Protein AF-A0A5N6VR92-F1 (afdb_monomer_lite)

Secondary structure (DSSP, 8-state):
-HHHHGGGSPTT---HHHHHHHHHTSS-HHHHHHHHHHS-S-EE--HHHHHHHHT-TTTHHHHHHHHHT-TTEE----HHHHHHHHH-SS-HHHHHHHHHHT-SSPPP--HHHHHHHHT-SS-HHHHHHHHHHH-SSPPP--HHHHHHHTT-HHHHHHHHHH-TT----HHHHHHHTT-HHHHHHHHTS--S---HHHHHHHHTT--SSHHHHHHHHHHTT-----HHHHHHHTT-HHHHHHHHHH-TT----HHHHHHHTT-TTS---TTTHHHHHHHHHHHHHHHHHHHHHH-TT-TTSHHHHHHHHHHHHHHHHHHHHHHHHHHTS--

Radius of gyration: 31.5 Å; chains: 1; bounding box: 94×39×74 Å

Structure (mmCIF, N/CA/C/O backbone):
data_AF-A0A5N6VR92-F1
#
_entry.id   AF-A0A5N6VR92-F1
#
loop_
_atom_site.group_PDB
_atom_site.id
_atom_site.type_symbol
_atom_site.label_atom_id
_atom_site.label_alt_id
_atom_site.label_comp_id
_atom_site.label_asym_id
_atom_site.label_entity_id
_atom_site.label_seq_id
_atom_site.pdbx_PDB_ins_code
_atom_site.Cartn_x
_atom_site.Cartn_y
_atom_site.Cartn_z
_atom_site.occupancy
_atom_site.B_iso_or_equiv
_atom_site.auth_seq_id
_atom_site.auth_comp_id
_atom_site.auth_asym_id
_atom_site.auth_atom_id
_atom_site.pdbx_PDB_model_num
ATOM 1 N N . MET A 1 1 ? -0.244 -0.680 38.721 1.00 78.19 1 MET A N 1
ATOM 2 C CA . MET A 1 1 ? -0.016 0.756 38.992 1.00 78.19 1 MET A CA 1
ATOM 3 C C . MET A 1 1 ? -1.289 1.570 38.789 1.00 78.19 1 MET A C 1
ATOM 5 O O . MET A 1 1 ? -1.785 2.085 39.775 1.00 78.19 1 MET A O 1
ATOM 9 N N . LEU A 1 2 ? -1.886 1.596 37.587 1.00 82.19 2 LEU A N 1
ATOM 10 C CA . LEU A 1 2 ? -3.138 2.330 37.326 1.00 82.19 2 LEU A CA 1
ATOM 11 C C . LEU A 1 2 ? -4.271 1.986 38.314 1.00 82.19 2 LEU A C 1
ATOM 13 O O . LEU A 1 2 ? -4.814 2.888 38.932 1.00 82.19 2 LEU A O 1
ATOM 17 N N . LYS A 1 3 ? -4.526 0.694 38.578 1.00 81.19 3 LYS A N 1
ATOM 18 C CA . LYS A 1 3 ? -5.503 0.240 39.593 1.00 81.19 3 LYS A CA 1
ATOM 19 C C . LYS A 1 3 ? -5.272 0.802 41.006 1.00 81.19 3 LYS A C 1
ATOM 21 O O . LYS A 1 3 ? -6.222 0.949 41.758 1.00 81.19 3 LYS A O 1
ATOM 26 N N . LEU A 1 4 ? -4.018 1.084 41.372 1.00 84.44 4 LEU A N 1
ATOM 27 C CA . LEU A 1 4 ? -3.658 1.628 42.690 1.00 84.44 4 LEU A CA 1
ATOM 28 C C . LEU A 1 4 ? -3.834 3.150 42.747 1.00 84.44 4 LEU A C 1
ATOM 30 O O . LEU A 1 4 ? -4.169 3.682 43.797 1.00 84.44 4 LEU A O 1
ATOM 34 N N . LEU A 1 5 ? -3.598 3.842 41.628 1.00 84.69 5 LEU A N 1
ATOM 35 C CA . LEU A 1 5 ? -3.702 5.301 41.529 1.00 84.69 5 LEU A CA 1
ATOM 36 C C . LEU A 1 5 ? -5.134 5.767 41.252 1.00 84.69 5 LEU A C 1
ATOM 38 O O . LEU A 1 5 ? -5.516 6.859 41.655 1.00 84.69 5 LEU A O 1
ATOM 42 N N . TRP A 1 6 ? -5.937 4.933 40.592 1.00 81.06 6 TRP A N 1
ATOM 43 C CA . TRP A 1 6 ? -7.298 5.259 40.180 1.00 81.06 6 TRP A CA 1
ATOM 44 C C . TRP A 1 6 ? -8.237 5.732 41.308 1.00 81.06 6 TRP A C 1
ATOM 46 O O . TRP A 1 6 ? -8.925 6.735 41.094 1.00 81.06 6 TRP A O 1
ATOM 56 N N . PRO A 1 7 ? -8.265 5.106 42.505 1.00 82.50 7 PRO A N 1
ATOM 57 C CA . PRO A 1 7 ? -9.083 5.589 43.617 1.00 82.50 7 PRO A CA 1
ATOM 58 C C . PRO A 1 7 ? -8.496 6.824 44.320 1.00 82.50 7 PRO A C 1
ATOM 60 O O . PRO A 1 7 ? -9.196 7.458 45.101 1.00 82.50 7 PRO A O 1
ATOM 63 N N . LEU A 1 8 ? -7.232 7.175 44.055 1.00 83.56 8 LEU A N 1
ATOM 64 C CA . LEU A 1 8 ? -6.541 8.329 44.644 1.00 83.56 8 LEU A CA 1
ATOM 65 C C . LEU A 1 8 ? -6.641 9.594 43.774 1.00 83.56 8 LEU A C 1
ATOM 67 O O . LEU A 1 8 ? -6.049 10.616 44.118 1.00 83.56 8 LEU A O 1
ATOM 71 N N . ARG A 1 9 ? -7.345 9.531 42.635 1.00 79.56 9 ARG A N 1
ATOM 72 C CA . ARG A 1 9 ? -7.504 10.670 41.723 1.00 79.56 9 ARG A CA 1
ATOM 73 C C . ARG A 1 9 ? -8.338 11.782 42.357 1.00 79.56 9 ARG A C 1
ATOM 75 O O . ARG A 1 9 ? -9.282 11.508 43.098 1.00 79.56 9 ARG A O 1
ATOM 82 N N . GLU A 1 10 ? -8.040 13.028 42.001 1.00 76.38 10 GLU A N 1
ATOM 83 C CA . GLU A 1 10 ? -8.884 14.154 42.395 1.00 76.38 10 GLU A CA 1
ATOM 84 C C . GLU A 1 10 ? -10.305 13.990 41.818 1.00 76.38 10 GLU A C 1
ATOM 86 O O . GLU A 1 10 ? -10.457 13.638 40.637 1.00 76.38 10 GLU A O 1
ATOM 91 N N . PRO A 1 11 ? -11.363 14.226 42.619 1.00 64.75 11 PRO A N 1
ATOM 92 C CA . PRO A 1 11 ? -12.735 14.190 42.130 1.00 64.75 11 PRO A CA 1
ATOM 93 C C . PRO A 1 11 ? -12.918 15.169 40.962 1.00 64.75 11 PRO A C 1
ATOM 95 O O . PRO A 1 11 ? -12.734 16.371 41.123 1.00 64.75 11 PRO A O 1
ATOM 98 N N . GLY A 1 12 ? -13.290 14.659 39.784 1.00 59.62 12 GLY A N 1
ATOM 99 C CA . GLY A 1 12 ? -13.550 15.483 38.596 1.00 59.62 12 GLY A CA 1
ATOM 100 C C . GLY A 1 12 ? -12.358 15.717 37.658 1.00 59.62 12 GLY A C 1
ATOM 101 O O . GLY A 1 12 ? -12.497 16.490 36.714 1.00 59.62 12 GLY A O 1
ATOM 102 N N . ALA A 1 13 ? -11.214 15.052 37.852 1.00 60.25 13 ALA A N 1
ATOM 103 C CA . ALA A 1 13 ? -10.106 15.128 36.898 1.00 60.25 13 ALA A CA 1
ATOM 104 C C . ALA A 1 13 ? -10.525 14.588 35.509 1.00 60.25 13 ALA A C 1
ATOM 106 O O . ALA A 1 13 ? -10.719 13.385 35.323 1.00 60.25 13 ALA A O 1
ATOM 107 N N . SER A 1 14 ? -10.659 15.483 34.524 1.00 59.34 14 SER A N 1
ATOM 108 C CA . SER A 1 14 ? -11.060 15.183 33.139 1.00 59.34 14 SER A CA 1
ATOM 109 C C . SER A 1 14 ? -9.897 14.610 32.316 1.00 59.34 14 SER A C 1
ATOM 111 O O . SER A 1 14 ? -9.531 15.148 31.278 1.00 59.34 14 SER A O 1
ATOM 113 N N . ILE A 1 15 ? -9.291 13.517 32.783 1.00 62.19 15 ILE A N 1
ATOM 114 C CA . ILE A 1 15 ? -8.171 12.833 32.104 1.00 62.19 15 ILE A CA 1
ATOM 115 C C . ILE A 1 15 ? -8.679 11.675 31.222 1.00 62.19 15 ILE A C 1
ATOM 117 O O . ILE A 1 15 ? -7.942 10.751 30.895 1.00 62.19 15 ILE A O 1
ATOM 121 N N . ILE A 1 16 ? -9.975 11.660 30.903 1.00 76.06 16 ILE A N 1
ATOM 122 C CA . ILE A 1 16 ? -10.668 10.449 30.452 1.00 76.06 16 ILE A CA 1
ATOM 123 C C . ILE A 1 16 ? -10.219 10.049 29.043 1.00 76.06 16 ILE A C 1
ATOM 125 O O . ILE A 1 16 ? -9.814 8.907 28.847 1.00 76.06 16 ILE A O 1
ATOM 129 N N . GLU A 1 17 ? -10.219 10.977 28.085 1.00 83.12 17 GLU A N 1
ATOM 130 C CA . GLU A 1 17 ? -9.859 10.665 26.696 1.00 83.12 17 GLU A CA 1
ATOM 131 C C . GLU A 1 17 ? -8.378 10.295 26.545 1.00 83.12 17 GLU A C 1
ATOM 133 O O . GLU A 1 17 ? -8.065 9.276 25.930 1.00 83.12 17 GLU A O 1
ATOM 138 N N . ASP A 1 18 ? -7.463 11.054 27.154 1.00 86.38 18 ASP A N 1
ATOM 139 C CA . ASP A 1 18 ? -6.019 10.795 27.065 1.00 86.38 18 ASP A CA 1
ATOM 140 C C . ASP A 1 18 ? -5.625 9.468 27.724 1.00 86.38 18 ASP A C 1
ATOM 142 O O . ASP A 1 18 ? -4.788 8.722 27.204 1.00 86.38 18 ASP A O 1
ATOM 146 N N . VAL A 1 19 ? -6.246 9.136 28.861 1.00 88.00 19 VAL A N 1
ATOM 147 C CA . VAL A 1 19 ? -6.003 7.869 29.563 1.00 88.00 19 VAL A CA 1
ATOM 148 C C . VAL A 1 19 ? -6.609 6.699 28.794 1.00 88.00 19 VAL A C 1
ATOM 150 O O . VAL A 1 19 ? -5.943 5.673 28.655 1.00 88.00 19 VAL A O 1
ATOM 153 N N . LEU A 1 20 ? -7.819 6.847 28.240 1.00 90.00 20 LEU A N 1
ATOM 154 C CA . LEU A 1 20 ? -8.420 5.834 27.368 1.00 90.00 20 LEU A CA 1
ATOM 155 C C . LEU A 1 20 ? -7.591 5.629 26.097 1.00 90.00 20 LEU A C 1
ATOM 157 O O . LEU A 1 20 ? -7.328 4.491 25.727 1.00 90.00 20 LEU A O 1
ATOM 161 N N . THR A 1 21 ? -7.105 6.704 25.479 1.00 92.81 21 THR A N 1
ATOM 162 C CA . THR A 1 21 ? -6.215 6.656 24.311 1.00 92.81 21 THR A CA 1
ATOM 163 C C . THR A 1 21 ? -4.903 5.953 24.649 1.00 92.81 21 THR A C 1
ATOM 165 O O . THR A 1 21 ? -4.439 5.094 23.901 1.00 92.81 21 THR A O 1
ATOM 168 N N . SER A 1 22 ? -4.305 6.266 25.800 1.00 91.75 22 SER A N 1
ATOM 169 C CA . SER A 1 22 ? -3.077 5.611 26.266 1.00 91.75 22 SER A CA 1
ATOM 170 C C . SER A 1 22 ? -3.298 4.124 26.551 1.00 91.75 22 SER A C 1
ATOM 172 O O . SER A 1 22 ? -2.457 3.296 26.206 1.00 91.75 22 SER A O 1
ATOM 174 N N . ALA A 1 23 ? -4.444 3.763 27.134 1.00 92.25 23 ALA A N 1
ATOM 175 C CA . ALA A 1 23 ? -4.818 2.371 27.357 1.00 92.25 23 ALA A CA 1
ATOM 176 C C . ALA A 1 23 ? -5.089 1.628 26.040 1.00 92.25 23 ALA A C 1
ATOM 178 O O . ALA A 1 23 ? -4.635 0.496 25.884 1.00 92.25 23 ALA A O 1
ATOM 179 N N . ALA A 1 24 ? -5.752 2.275 25.081 1.00 94.06 24 ALA A N 1
ATOM 180 C CA . ALA A 1 24 ? -6.003 1.749 23.743 1.00 94.06 24 ALA A CA 1
ATOM 181 C C . ALA A 1 24 ? -4.711 1.504 22.949 1.00 94.06 24 ALA A C 1
ATOM 183 O O . ALA A 1 24 ? -4.636 0.556 22.178 1.00 94.06 24 ALA A O 1
ATOM 184 N N . LYS A 1 25 ? -3.665 2.307 23.173 1.00 93.44 25 LYS A N 1
ATOM 185 C CA . LYS A 1 25 ? -2.329 2.106 22.582 1.00 93.44 25 LYS A CA 1
ATOM 186 C C . LYS A 1 25 ? -1.474 1.078 23.324 1.00 93.44 25 LYS A C 1
ATOM 188 O O . LYS A 1 25 ? -0.386 0.745 22.864 1.00 93.44 25 LYS A O 1
ATOM 193 N N . SER A 1 26 ? -1.917 0.611 24.489 1.00 92.94 26 SER A N 1
ATOM 194 C CA . SER A 1 26 ? -1.142 -0.333 25.287 1.00 92.94 26 SER A CA 1
ATOM 195 C C . SER A 1 26 ? -1.204 -1.748 24.713 1.00 92.94 26 SER A C 1
ATOM 197 O O . SER A 1 26 ? -2.149 -2.127 24.025 1.00 92.94 26 SER A O 1
ATOM 199 N N . THR A 1 27 ? -0.229 -2.568 25.082 1.00 90.25 27 THR A N 1
ATOM 200 C CA . THR A 1 27 ? -0.186 -4.000 24.756 1.00 90.25 27 THR A CA 1
ATOM 201 C C . THR A 1 27 ? -1.074 -4.844 25.685 1.00 90.25 27 THR A C 1
ATOM 203 O O . THR A 1 27 ? -1.078 -6.069 25.630 1.00 90.25 27 THR A O 1
ATOM 206 N N . SER A 1 28 ? -1.823 -4.205 26.596 1.00 89.56 28 SER A N 1
ATOM 207 C CA . SER A 1 28 ? -2.640 -4.886 27.598 1.00 89.56 28 SER A CA 1
ATOM 208 C C . SER A 1 28 ? -4.120 -4.521 27.443 1.00 89.56 28 SER A C 1
ATOM 210 O O . SER A 1 28 ? -4.550 -3.464 27.916 1.00 89.56 28 SER A O 1
ATOM 212 N N . PRO A 1 29 ? -4.957 -5.415 26.884 1.00 88.94 29 PRO A N 1
ATOM 213 C CA . PRO A 1 29 ? -6.385 -5.145 26.694 1.00 88.94 29 PRO A CA 1
ATOM 214 C C . PRO A 1 29 ? -7.124 -5.004 28.035 1.00 88.94 29 PRO A C 1
ATOM 216 O O . PRO A 1 29 ? -8.171 -4.366 28.127 1.00 88.94 29 PRO A O 1
ATOM 219 N N . ILE A 1 30 ? -6.538 -5.543 29.110 1.00 89.75 30 ILE A N 1
ATOM 220 C CA . ILE A 1 30 ? -7.056 -5.470 30.478 1.00 89.75 30 ILE A CA 1
ATOM 221 C C . ILE A 1 30 ? -7.090 -4.021 30.985 1.00 89.75 30 ILE A C 1
ATOM 223 O O . ILE A 1 30 ? -7.952 -3.691 31.798 1.00 89.75 30 ILE A O 1
ATOM 227 N N . LEU A 1 31 ? -6.179 -3.152 30.528 1.00 90.62 31 LEU A N 1
ATOM 228 C CA . LEU A 1 31 ? -6.158 -1.750 30.954 1.00 90.62 31 LEU A CA 1
ATOM 229 C C . LEU A 1 31 ? -7.386 -0.994 30.450 1.00 90.62 31 LEU A C 1
ATOM 231 O O . LEU A 1 31 ? -8.028 -0.305 31.238 1.00 90.62 31 LEU A O 1
ATOM 235 N N . LEU A 1 32 ? -7.740 -1.170 29.174 1.00 90.88 32 LEU A N 1
ATOM 236 C CA . LEU A 1 32 ? -8.934 -0.554 28.601 1.00 90.88 32 LEU A CA 1
ATOM 237 C C . LEU A 1 32 ? -10.201 -1.085 29.283 1.00 90.88 32 LEU A C 1
ATOM 239 O O . LEU A 1 32 ? -11.044 -0.296 29.699 1.00 90.88 32 LEU A O 1
ATOM 243 N N . LYS A 1 33 ? -10.292 -2.407 29.481 1.00 91.25 33 LYS A N 1
ATOM 244 C CA . LYS A 1 33 ? -11.413 -3.029 30.201 1.00 91.25 33 LYS A CA 1
ATOM 245 C C . LYS A 1 33 ? -11.578 -2.457 31.611 1.00 91.25 33 LYS A C 1
ATOM 247 O O . LYS A 1 33 ? -12.674 -2.067 31.984 1.00 91.25 33 LYS A O 1
ATOM 252 N N . PHE A 1 34 ? -10.484 -2.362 32.370 1.00 90.00 34 PHE A N 1
ATOM 253 C CA . PHE A 1 34 ? -10.505 -1.799 33.721 1.00 90.00 34 PHE A CA 1
ATOM 254 C C . PHE A 1 34 ? -11.034 -0.361 33.734 1.00 90.00 34 PHE A C 1
ATOM 256 O O . PHE A 1 34 ? -11.825 -0.012 34.600 1.00 90.00 34 PHE A O 1
ATOM 263 N N . LEU A 1 35 ? -10.619 0.469 32.775 1.00 89.12 35 LEU A N 1
ATOM 264 C CA . LEU A 1 35 ? -11.115 1.840 32.678 1.00 89.12 35 LEU A CA 1
ATOM 265 C C . LEU A 1 35 ? -12.612 1.878 32.360 1.00 89.12 35 LEU A C 1
ATOM 267 O O . LEU A 1 35 ? -13.332 2.631 33.000 1.00 89.12 35 LEU A O 1
ATOM 271 N N . ILE A 1 36 ? -13.087 1.051 31.427 1.00 88.62 36 ILE A N 1
ATOM 272 C CA . ILE A 1 36 ? -14.516 0.950 31.090 1.00 88.62 36 ILE A CA 1
ATOM 273 C C . ILE A 1 36 ? -15.343 0.507 32.310 1.00 88.62 36 ILE A C 1
ATOM 275 O O . ILE A 1 36 ? -16.394 1.085 32.582 1.00 88.62 36 ILE A O 1
ATOM 279 N N . ASP A 1 37 ? -14.856 -0.465 33.086 1.00 88.12 37 ASP A N 1
ATOM 280 C CA . ASP A 1 37 ? -15.530 -0.963 34.294 1.00 88.12 37 ASP A CA 1
ATOM 281 C C . ASP A 1 37 ? -15.699 0.125 35.366 1.00 88.12 37 ASP A C 1
ATOM 283 O O . ASP A 1 37 ? -16.724 0.178 36.046 1.00 88.12 37 ASP A O 1
ATOM 287 N N . GLU A 1 38 ? -14.710 1.006 35.486 1.00 85.44 38 GLU A N 1
ATOM 288 C CA . GLU A 1 38 ? -14.650 2.067 36.491 1.00 85.44 38 GLU A CA 1
ATOM 289 C C . GLU A 1 38 ? -15.316 3.390 36.075 1.00 85.44 38 GLU A C 1
ATOM 291 O O . GLU A 1 38 ? -15.473 4.303 36.897 1.00 85.44 38 GLU A O 1
ATOM 296 N N . LEU A 1 39 ? -15.647 3.540 34.794 1.00 83.25 39 LEU A N 1
ATOM 297 C CA . LEU A 1 39 ? -16.336 4.714 34.275 1.00 83.25 39 LEU A CA 1
ATOM 298 C C . LEU A 1 39 ? -17.847 4.635 34.554 1.00 83.25 39 LEU A C 1
ATOM 300 O O . LEU A 1 39 ? -18.398 3.602 34.937 1.00 83.25 39 LEU A O 1
ATOM 304 N N . GLY A 1 40 ? -18.511 5.786 34.424 1.00 76.81 40 GLY A N 1
ATOM 305 C CA . GLY A 1 40 ? -19.929 5.954 34.739 1.00 76.81 40 GLY A CA 1
ATOM 306 C C . GLY A 1 40 ? -20.885 5.124 33.862 1.00 76.81 40 GLY A C 1
ATOM 307 O O . GLY A 1 40 ? -20.464 4.337 33.018 1.00 76.81 40 GLY A O 1
ATOM 308 N N . PRO A 1 41 ? -22.206 5.303 34.035 1.00 78.25 41 PRO A N 1
ATOM 309 C CA . PRO A 1 41 ? -23.215 4.457 33.392 1.00 78.25 41 PRO A CA 1
ATOM 310 C C . PRO A 1 41 ? -23.300 4.606 31.863 1.00 78.25 41 PRO A C 1
ATOM 312 O O . PRO A 1 41 ? -23.910 3.757 31.223 1.00 78.25 41 PRO A O 1
ATOM 315 N N . SER A 1 42 ? -22.714 5.658 31.284 1.00 85.44 42 SER A N 1
ATOM 316 C CA . SER A 1 42 ? -22.661 5.904 29.840 1.00 85.44 42 SER A CA 1
ATOM 317 C C . SER A 1 42 ? -21.271 6.406 29.470 1.00 85.44 42 SER A C 1
ATOM 319 O O . SER A 1 42 ? -20.783 7.368 30.067 1.00 85.44 42 SER A O 1
ATOM 321 N N . ILE A 1 43 ? -20.646 5.767 28.486 1.00 87.88 43 ILE A N 1
ATOM 322 C CA . ILE A 1 43 ? -19.278 6.040 28.048 1.00 87.88 43 ILE A CA 1
ATOM 323 C C . ILE A 1 43 ? -19.322 6.345 26.557 1.00 87.88 43 ILE A C 1
ATOM 325 O O . ILE A 1 43 ? -19.510 5.450 25.742 1.00 87.88 43 ILE A O 1
ATOM 329 N N . GLN A 1 44 ? -19.132 7.610 26.197 1.00 90.31 44 GLN A N 1
ATOM 330 C CA . GLN A 1 44 ? -18.967 7.997 24.803 1.00 90.31 44 GLN A CA 1
ATOM 331 C C . GLN A 1 44 ? -17.480 7.950 24.454 1.00 90.31 44 GLN A C 1
ATOM 333 O O . GLN A 1 44 ? -16.691 8.717 25.011 1.00 90.31 44 GLN A O 1
ATOM 338 N N . LEU A 1 45 ? -17.088 7.041 23.562 1.00 91.88 45 LEU A N 1
ATOM 339 C CA . LEU A 1 45 ? -15.712 6.993 23.076 1.00 91.88 45 LEU A CA 1
ATOM 340 C C . LEU A 1 45 ? -15.528 7.996 21.944 1.00 91.88 45 LEU A C 1
ATOM 342 O O . LEU A 1 45 ? -16.259 7.987 20.955 1.00 91.88 45 LEU A O 1
ATOM 346 N N . ALA A 1 46 ? -14.517 8.846 22.096 1.00 93.31 46 ALA A N 1
ATOM 347 C CA . ALA A 1 46 ? -14.072 9.726 21.031 1.00 93.31 46 ALA A CA 1
ATOM 348 C C . ALA A 1 46 ? -13.477 8.913 19.869 1.00 93.31 46 ALA A C 1
ATOM 350 O O . ALA A 1 46 ? -12.898 7.838 20.064 1.00 93.31 46 ALA A O 1
ATOM 351 N N . GLU A 1 47 ? -13.559 9.464 18.657 1.00 94.94 47 GLU A N 1
ATOM 352 C CA . GLU A 1 47 ? -12.996 8.839 17.456 1.00 94.94 47 GLU A CA 1
ATOM 353 C C . GLU A 1 47 ? -11.492 8.556 17.618 1.00 94.94 47 GLU A C 1
ATOM 355 O O . GLU A 1 47 ? -11.009 7.512 17.202 1.00 94.94 47 GLU A O 1
ATOM 360 N N . THR A 1 48 ? -10.748 9.433 18.293 1.00 94.94 48 THR A N 1
ATOM 361 C CA . THR A 1 48 ? -9.314 9.287 18.620 1.00 94.94 48 THR A CA 1
ATOM 362 C C . THR A 1 48 ? -9.000 8.007 19.406 1.00 94.94 48 THR A C 1
ATOM 364 O O . THR A 1 48 ? -8.020 7.307 19.109 1.00 94.94 48 THR A O 1
ATOM 367 N N . VAL A 1 49 ? -9.851 7.668 20.378 1.00 94.94 49 VAL A N 1
ATOM 368 C CA . VAL A 1 49 ?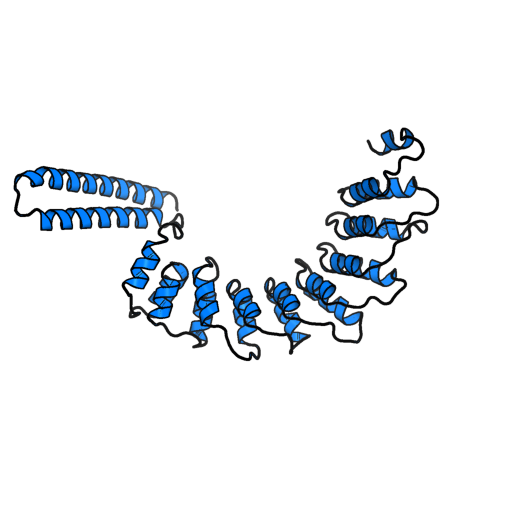 -9.755 6.437 21.167 1.00 94.94 49 VAL A CA 1
ATOM 369 C C . VAL A 1 49 ? -10.059 5.241 20.271 1.00 94.94 49 VAL A C 1
ATOM 371 O O . VAL A 1 49 ? -9.276 4.295 20.247 1.00 94.94 49 VAL A O 1
ATOM 374 N N . MET A 1 50 ? -11.128 5.305 19.471 1.00 96.75 50 MET A N 1
ATOM 375 C CA . MET A 1 50 ? -11.493 4.229 18.541 1.00 96.75 50 MET A CA 1
ATOM 376 C C . MET A 1 50 ? -10.408 3.972 17.489 1.00 96.75 50 MET A C 1
ATOM 378 O O . MET A 1 50 ? -10.033 2.824 17.276 1.00 96.75 50 MET A O 1
ATOM 382 N N . LYS A 1 51 ? -9.818 5.021 16.905 1.00 97.00 51 LYS A N 1
ATOM 383 C CA . LYS A 1 51 ? -8.658 4.926 16.003 1.00 97.00 51 LYS A CA 1
ATOM 384 C C . LYS A 1 51 ? -7.492 4.196 16.667 1.00 97.00 51 LYS A C 1
ATOM 386 O O . LYS A 1 51 ? -6.855 3.355 16.041 1.00 97.00 51 LYS A O 1
ATOM 391 N N . SER A 1 52 ? -7.235 4.495 17.941 1.00 96.06 52 SER A N 1
ATOM 392 C CA . SER A 1 52 ? -6.169 3.847 18.712 1.00 96.06 52 SER A CA 1
ATOM 393 C C . SER A 1 52 ? -6.475 2.382 19.016 1.00 96.06 52 SER A C 1
ATOM 395 O O . SER A 1 52 ? -5.559 1.570 18.990 1.00 96.06 52 SER A O 1
ATOM 397 N N . ILE A 1 53 ? -7.741 2.037 19.271 1.00 96.25 53 ILE A N 1
ATOM 398 C CA . ILE A 1 53 ? -8.187 0.654 19.473 1.00 96.25 53 ILE A CA 1
ATOM 399 C C . ILE A 1 53 ? -8.037 -0.138 18.175 1.00 96.25 53 ILE A C 1
ATOM 401 O O . ILE A 1 53 ? -7.360 -1.158 18.157 1.00 96.25 53 ILE A O 1
ATOM 405 N N . ILE A 1 54 ? -8.635 0.338 17.083 1.00 96.81 54 ILE A N 1
ATOM 406 C CA . ILE A 1 54 ? -8.658 -0.364 15.794 1.00 96.81 54 ILE A CA 1
ATOM 407 C C . ILE A 1 54 ? -7.238 -0.488 15.229 1.00 96.81 54 ILE A C 1
ATOM 409 O O . ILE A 1 54 ? -6.858 -1.549 14.747 1.00 96.81 54 ILE A O 1
ATOM 413 N N . GLY A 1 55 ? -6.431 0.571 15.338 1.00 94.75 55 GLY A N 1
ATOM 414 C CA . GLY A 1 55 ? -5.044 0.597 14.872 1.00 94.75 55 GLY A CA 1
ATOM 415 C C . GLY A 1 55 ? -4.042 -0.137 15.771 1.00 94.75 55 GLY A C 1
ATOM 416 O O . GLY A 1 55 ? -2.855 -0.176 15.446 1.00 94.75 55 GLY A O 1
ATOM 417 N N . ASN A 1 56 ? -4.468 -0.707 16.904 1.00 94.88 56 ASN A N 1
ATOM 418 C CA . ASN A 1 56 ? -3.579 -1.475 17.770 1.00 94.88 56 ASN A CA 1
ATOM 419 C C . ASN A 1 56 ? -3.322 -2.866 17.168 1.00 94.88 56 ASN A C 1
ATOM 421 O O . ASN A 1 56 ? -4.185 -3.742 17.194 1.00 94.88 56 ASN A O 1
ATOM 425 N N . TRP A 1 57 ? -2.106 -3.067 16.661 1.00 90.88 57 TRP A N 1
ATOM 426 C CA . TRP A 1 57 ? -1.692 -4.276 15.943 1.00 90.88 57 TRP A CA 1
ATOM 427 C C . TRP A 1 57 ? -1.590 -5.544 16.805 1.00 90.88 57 TRP A C 1
ATOM 429 O O . TRP A 1 57 ? -1.502 -6.632 16.246 1.00 90.88 57 TRP A O 1
ATOM 439 N N . GLU A 1 58 ? -1.562 -5.422 18.135 1.00 90.81 58 GLU A N 1
ATOM 440 C CA . GLU A 1 58 ? -1.375 -6.558 19.049 1.00 90.81 58 GLU A CA 1
ATOM 441 C C . GLU A 1 58 ? -2.690 -6.979 19.718 1.00 90.81 58 GLU A C 1
ATOM 443 O O . GLU A 1 58 ? -2.973 -8.165 19.890 1.00 90.81 58 GLU A O 1
ATOM 448 N N . CYS A 1 59 ? -3.496 -5.998 20.129 1.00 94.19 59 CYS A N 1
ATOM 449 C CA . CYS A 1 59 ? -4.674 -6.206 20.970 1.00 94.19 59 CYS A CA 1
ATOM 450 C C . CYS A 1 59 ? -5.947 -5.537 20.445 1.00 94.19 59 CYS A C 1
ATOM 452 O O . CYS A 1 59 ? -6.994 -5.669 21.087 1.00 94.19 59 CYS A O 1
ATOM 454 N N . GLY A 1 60 ? -5.893 -4.843 19.305 1.00 95.44 60 GLY A N 1
ATOM 455 C CA . GLY A 1 60 ? -6.989 -4.007 18.817 1.00 95.44 60 GLY A CA 1
ATOM 456 C C . GLY A 1 60 ? -8.305 -4.751 18.645 1.00 95.44 60 GLY A C 1
ATOM 457 O O . GLY A 1 60 ? -9.339 -4.300 19.132 1.00 95.44 60 GLY A O 1
ATOM 458 N N . LEU A 1 61 ? -8.271 -5.958 18.075 1.00 95.06 61 LEU A N 1
ATOM 459 C CA . LEU A 1 61 ? -9.466 -6.793 17.928 1.00 95.06 61 LEU A CA 1
ATOM 460 C C . LEU A 1 61 ? -10.079 -7.202 19.282 1.00 95.06 61 LEU A C 1
ATOM 462 O O . LEU A 1 61 ? -11.295 -7.172 19.459 1.00 95.06 61 LEU A O 1
ATOM 466 N N . SER A 1 62 ? -9.247 -7.571 20.259 1.00 95.00 62 SER A N 1
ATOM 467 C CA . SER A 1 62 ? -9.701 -7.950 21.609 1.00 95.00 62 SER A CA 1
ATOM 468 C C . SER A 1 62 ? -10.306 -6.755 22.356 1.00 95.00 62 SER A C 1
ATOM 470 O O . SER A 1 62 ? -11.346 -6.866 23.014 1.00 95.00 62 SER A O 1
ATOM 472 N N . MET A 1 63 ? -9.685 -5.585 22.205 1.00 95.69 63 MET A N 1
ATOM 473 C CA . MET A 1 63 ? -10.195 -4.321 22.725 1.00 95.69 63 MET A CA 1
ATOM 474 C C . MET A 1 63 ? -11.526 -3.941 22.062 1.00 95.69 63 MET A C 1
ATOM 476 O O . MET A 1 63 ? -12.469 -3.608 22.775 1.00 95.69 63 MET A O 1
ATOM 480 N N . MET A 1 64 ? -11.650 -4.084 20.739 1.00 96.44 64 MET A N 1
ATOM 481 C CA . MET A 1 64 ? -12.893 -3.826 20.005 1.00 96.44 64 MET A CA 1
ATOM 482 C C . MET A 1 64 ? -14.037 -4.729 20.483 1.00 96.44 64 MET A C 1
ATOM 484 O O . MET A 1 64 ? -15.133 -4.250 20.762 1.00 96.44 64 MET A O 1
ATOM 488 N N . LYS A 1 65 ? -13.775 -6.028 20.679 1.00 95.19 65 LYS A N 1
ATOM 489 C CA . LYS A 1 65 ? -14.750 -6.968 21.264 1.00 95.19 65 LYS A CA 1
ATOM 490 C C . LYS A 1 65 ? -15.157 -6.585 22.687 1.00 95.19 65 LYS A C 1
ATOM 492 O O . LYS A 1 65 ? -16.305 -6.786 23.067 1.00 95.19 65 LYS A O 1
ATOM 497 N N . THR A 1 66 ? -14.230 -6.039 23.474 1.00 93.44 66 THR A N 1
ATOM 498 C CA . THR A 1 66 ? -14.522 -5.558 24.833 1.00 93.44 66 THR A CA 1
ATOM 499 C C . THR A 1 66 ? -15.434 -4.335 24.800 1.00 93.44 66 THR A C 1
ATOM 501 O O . THR A 1 66 ? -16.394 -4.289 25.559 1.00 93.44 66 THR A O 1
ATOM 504 N N . VAL A 1 67 ? -15.155 -3.382 23.907 1.00 94.06 67 VAL A N 1
ATOM 505 C CA . VAL A 1 67 ? -15.977 -2.183 23.697 1.00 94.06 67 VAL A CA 1
ATOM 506 C C . VAL A 1 67 ? -17.389 -2.554 23.249 1.00 94.06 67 VAL A C 1
ATOM 508 O O . VAL A 1 67 ? -18.350 -2.102 23.854 1.00 94.06 67 VAL A O 1
ATOM 511 N N . LEU A 1 68 ? -17.520 -3.433 22.255 1.00 93.44 68 LEU A N 1
ATOM 512 C CA . LEU A 1 68 ? -18.819 -3.880 21.741 1.00 93.44 68 LEU A CA 1
ATOM 513 C C . LEU A 1 68 ? -19.604 -4.765 22.716 1.00 93.44 68 LEU A C 1
ATOM 515 O O . LEU A 1 68 ? -20.827 -4.838 22.644 1.00 93.44 68 LEU A O 1
ATOM 519 N N . GLY A 1 69 ? -18.911 -5.465 23.614 1.00 91.56 69 GLY A N 1
ATOM 520 C CA . GLY A 1 69 ? -19.534 -6.312 24.629 1.00 91.56 69 GLY A CA 1
ATOM 521 C C . GLY A 1 69 ? -20.123 -5.541 25.813 1.00 91.56 69 GLY A C 1
ATOM 522 O O . GLY A 1 69 ? -20.809 -6.149 26.636 1.00 91.56 69 GLY A O 1
ATOM 523 N N . ASP A 1 70 ? -19.854 -4.237 25.925 1.00 90.81 70 ASP A N 1
ATOM 524 C CA . ASP A 1 70 ? -20.351 -3.397 27.010 1.00 90.81 70 ASP A CA 1
ATOM 525 C C . ASP A 1 70 ? -21.431 -2.426 26.503 1.00 90.81 70 ASP A C 1
ATOM 527 O O . ASP A 1 70 ? -21.112 -1.458 25.813 1.00 90.81 70 ASP A O 1
ATOM 531 N N . PRO A 1 71 ? -22.712 -2.619 26.872 1.00 88.44 71 PRO A N 1
ATOM 532 C CA . PRO A 1 71 ? -23.814 -1.796 26.372 1.00 88.44 71 PRO A CA 1
ATOM 533 C C . PRO A 1 71 ? -23.769 -0.343 26.868 1.00 88.44 71 PRO A C 1
ATOM 535 O O . PRO A 1 71 ? -24.558 0.480 26.410 1.00 88.44 71 PRO A O 1
ATOM 538 N N . ARG A 1 72 ? -22.891 -0.015 27.827 1.00 90.94 72 ARG A N 1
ATOM 539 C CA . ARG A 1 72 ? -22.677 1.362 28.298 1.00 90.94 72 ARG A CA 1
ATOM 540 C C . ARG A 1 72 ? -21.823 2.169 27.328 1.00 90.94 72 ARG A C 1
ATOM 542 O O . ARG A 1 72 ? -21.796 3.396 27.438 1.00 90.94 72 ARG A O 1
ATOM 549 N N . VAL A 1 73 ? -21.078 1.499 26.449 1.00 91.88 73 VAL A N 1
ATOM 550 C CA . VAL A 1 73 ? -20.125 2.136 25.548 1.00 91.88 73 VAL A CA 1
ATOM 551 C C . VAL A 1 73 ? -20.798 2.460 24.222 1.00 91.88 73 VAL A C 1
ATOM 553 O O . VAL A 1 73 ? -21.375 1.596 23.572 1.00 91.88 73 VAL A O 1
ATOM 556 N N . ILE A 1 74 ? -20.705 3.725 23.821 1.00 91.94 74 ILE A N 1
ATOM 557 C CA . ILE A 1 74 ? -21.296 4.257 22.596 1.00 91.94 74 ILE A CA 1
ATOM 558 C C . ILE A 1 74 ? -20.185 4.919 21.782 1.00 91.94 74 ILE A C 1
ATOM 560 O O . ILE A 1 74 ? -19.363 5.665 22.322 1.00 91.94 74 ILE A O 1
ATOM 564 N N . PHE A 1 75 ? -20.168 4.658 20.481 1.00 93.06 75 PHE A N 1
ATOM 565 C CA . PHE A 1 75 ? -19.287 5.310 19.520 1.00 93.06 75 PHE A CA 1
ATOM 566 C C . PHE A 1 75 ? -19.978 5.376 18.159 1.00 93.06 75 PHE A C 1
ATOM 568 O O . PHE A 1 75 ? -20.862 4.577 17.862 1.00 93.06 75 PHE A O 1
ATOM 575 N N . GLU A 1 76 ? -19.560 6.329 17.336 1.00 94.00 76 GLU A N 1
ATOM 576 C CA . GLU A 1 76 ? -20.039 6.467 15.966 1.00 94.00 76 GLU A CA 1
ATOM 577 C C . GLU A 1 76 ? -19.051 5.793 15.009 1.00 94.00 76 GLU A C 1
ATOM 579 O O . GLU A 1 76 ? -17.837 5.987 15.113 1.00 94.00 76 GLU A O 1
ATOM 584 N N . VAL A 1 77 ? -19.564 4.982 14.081 1.00 94.50 77 VAL A N 1
ATOM 585 C CA . VAL A 1 77 ? -18.752 4.399 13.010 1.00 94.50 77 VAL A CA 1
ATOM 586 C C . VAL A 1 77 ? -18.579 5.445 11.914 1.00 94.50 77 VAL A C 1
ATOM 588 O O . VAL A 1 77 ? -19.530 5.776 11.211 1.00 94.50 77 VAL A O 1
ATOM 591 N N . SER A 1 78 ? -17.356 5.949 11.761 1.00 93.94 78 SER A N 1
ATOM 592 C CA . SER A 1 78 ? -16.993 6.911 10.721 1.00 93.94 78 SER A CA 1
ATOM 593 C C . SER A 1 78 ? -16.105 6.281 9.642 1.00 93.94 78 SER A C 1
ATOM 595 O O . SER A 1 78 ? -15.448 5.259 9.861 1.00 93.94 78 SER A O 1
ATOM 597 N N . GLU A 1 79 ? -16.058 6.904 8.462 1.00 93.75 79 GLU A N 1
ATOM 598 C CA . GLU A 1 79 ? -15.176 6.507 7.354 1.00 93.75 79 GLU A CA 1
ATOM 599 C C . GLU A 1 79 ? -13.702 6.336 7.786 1.00 93.75 79 GLU A C 1
ATOM 601 O O . GLU A 1 79 ? -13.122 5.294 7.467 1.00 93.75 79 GLU A O 1
ATOM 606 N N . PRO A 1 80 ? -13.098 7.249 8.579 1.00 95.62 80 PRO A N 1
ATOM 607 C CA . PRO A 1 80 ? -11.747 7.054 9.100 1.00 95.62 80 PRO A CA 1
ATOM 608 C C . PRO A 1 80 ? -11.555 5.759 9.900 1.00 95.62 80 PRO A C 1
ATOM 610 O O . PRO A 1 80 ? -10.478 5.167 9.847 1.00 95.62 80 PRO A O 1
ATOM 613 N N . LEU A 1 81 ? -12.568 5.298 10.644 1.00 96.25 81 LEU A N 1
ATOM 614 C CA . LEU A 1 81 ? -12.474 4.039 11.391 1.00 96.25 81 LEU A CA 1
ATOM 615 C C . LEU A 1 81 ? -12.475 2.831 10.448 1.00 96.25 81 LEU A C 1
ATOM 617 O O . LEU A 1 81 ? -11.689 1.904 10.647 1.00 96.25 81 LEU A O 1
ATOM 621 N N . ILE A 1 82 ? -13.301 2.866 9.399 1.00 96.31 82 ILE A N 1
ATOM 622 C CA . ILE A 1 82 ? -13.339 1.829 8.358 1.00 96.31 82 ILE A CA 1
ATOM 623 C C . ILE A 1 82 ? -12.024 1.799 7.566 1.00 96.31 82 ILE A C 1
ATOM 625 O O . ILE A 1 82 ? -11.487 0.722 7.316 1.00 96.31 82 ILE A O 1
ATOM 629 N N . SER A 1 83 ? -11.468 2.966 7.231 1.00 96.38 83 SER A N 1
ATOM 630 C CA . SER A 1 83 ? -10.166 3.102 6.562 1.00 96.38 83 SER A CA 1
ATOM 631 C C . SER A 1 83 ? -9.037 2.473 7.393 1.00 96.38 83 SER A C 1
ATOM 633 O O . SER A 1 83 ? -8.268 1.643 6.899 1.00 96.38 83 SER A O 1
ATOM 635 N N . ILE A 1 84 ? -8.982 2.756 8.701 1.00 96.50 84 ILE A N 1
ATOM 636 C CA . ILE A 1 84 ? -7.992 2.121 9.585 1.00 96.50 84 ILE A CA 1
ATOM 637 C C . ILE A 1 84 ? -8.225 0.613 9.650 1.00 96.50 84 ILE A C 1
ATOM 639 O O . ILE A 1 84 ? -7.274 -0.139 9.466 1.00 96.50 84 ILE A O 1
ATOM 643 N N . ALA A 1 85 ? -9.468 0.159 9.837 1.00 96.44 85 ALA A N 1
ATOM 644 C CA . ALA A 1 85 ? -9.796 -1.265 9.872 1.00 96.44 85 ALA A CA 1
ATOM 645 C C . ALA A 1 85 ? -9.336 -2.003 8.604 1.00 96.44 85 ALA A C 1
ATOM 647 O O . ALA A 1 85 ? -8.707 -3.058 8.704 1.00 96.44 85 ALA A O 1
ATOM 648 N N . ALA A 1 86 ? -9.552 -1.413 7.426 1.00 95.75 86 ALA A N 1
ATOM 649 C CA . ALA A 1 86 ? -9.131 -1.964 6.141 1.00 95.75 86 ALA A CA 1
ATOM 650 C C . ALA A 1 86 ? -7.602 -2.093 5.994 1.00 95.75 86 ALA A C 1
ATOM 652 O O . ALA A 1 86 ? -7.129 -2.977 5.279 1.00 95.75 86 ALA A O 1
ATOM 653 N N . SER A 1 87 ? -6.822 -1.271 6.700 1.00 94.44 87 SER A N 1
ATOM 654 C CA . SER A 1 87 ? -5.351 -1.346 6.725 1.00 94.44 87 SER A CA 1
ATOM 655 C C . SER A 1 87 ? -4.777 -2.149 7.901 1.00 94.44 87 SER A C 1
ATOM 657 O O . SER A 1 87 ? -3.557 -2.300 7.997 1.00 94.44 87 SER A O 1
ATOM 659 N N . THR A 1 88 ? -5.616 -2.706 8.784 1.00 92.50 88 THR A N 1
ATOM 660 C CA . THR A 1 88 ? -5.128 -3.521 9.908 1.00 92.50 88 THR A CA 1
ATOM 661 C C . THR A 1 88 ? -4.468 -4.817 9.438 1.00 92.50 88 THR A C 1
ATOM 663 O O . THR A 1 88 ? -4.895 -5.476 8.488 1.00 92.50 88 THR A O 1
ATOM 666 N N . THR A 1 89 ? -3.401 -5.206 10.131 1.00 86.00 89 THR A N 1
ATOM 667 C CA . THR A 1 89 ? -2.609 -6.400 9.810 1.00 86.00 89 THR A CA 1
ATOM 668 C C . THR A 1 89 ? -3.162 -7.671 10.448 1.00 86.00 89 THR A C 1
ATOM 670 O O . THR A 1 89 ? -2.956 -8.759 9.910 1.00 86.00 89 THR A O 1
ATOM 673 N N . GLN A 1 90 ? -3.859 -7.546 11.581 1.00 88.62 90 GLN A N 1
ATOM 674 C CA . GLN A 1 90 ? -4.410 -8.661 12.346 1.00 88.62 90 GLN A CA 1
ATOM 675 C C . GLN A 1 90 ? -5.924 -8.752 12.139 1.00 88.62 90 GLN A C 1
ATOM 677 O O . GLN A 1 90 ? -6.671 -7.916 12.637 1.00 88.62 90 GLN A O 1
ATOM 682 N N . ALA A 1 91 ? -6.366 -9.806 11.446 1.00 91.12 91 ALA A N 1
ATOM 683 C CA . ALA A 1 91 ? -7.782 -10.110 11.213 1.00 91.12 91 ALA A CA 1
ATOM 684 C C . ALA A 1 91 ? -8.626 -8.903 10.717 1.00 91.12 91 ALA A C 1
ATOM 686 O O . ALA A 1 91 ? -9.677 -8.613 11.294 1.00 91.12 91 ALA A O 1
ATOM 687 N N . PRO A 1 92 ? -8.215 -8.216 9.628 1.00 94.50 92 PRO A N 1
ATOM 688 C CA . PRO A 1 92 ? -8.911 -7.027 9.128 1.00 94.50 92 PRO A CA 1
ATOM 689 C C . PRO A 1 92 ? -10.368 -7.284 8.751 1.00 94.50 92 PRO A C 1
ATOM 691 O O . PRO A 1 92 ? -11.212 -6.422 8.970 1.00 94.50 92 PRO A O 1
ATOM 694 N N . LEU A 1 93 ? -10.684 -8.476 8.236 1.00 95.75 93 LEU A N 1
ATOM 695 C CA . LEU A 1 93 ? -12.061 -8.848 7.899 1.00 95.75 93 LEU A CA 1
ATOM 696 C C . LEU A 1 93 ? -12.961 -8.880 9.133 1.00 95.75 93 LEU A C 1
ATOM 698 O O . LEU A 1 93 ? -14.061 -8.348 9.101 1.00 95.75 93 LEU A O 1
ATOM 702 N N . GLU A 1 94 ? -12.471 -9.447 10.237 1.00 96.38 94 GLU A N 1
ATOM 703 C CA . GLU A 1 94 ? -13.239 -9.513 11.479 1.00 96.38 94 GLU A CA 1
ATOM 704 C C . GLU A 1 94 ? -13.428 -8.116 12.078 1.00 96.38 94 GLU A C 1
ATOM 706 O O . GLU A 1 94 ? -14.511 -7.781 12.547 1.00 96.38 94 GLU A O 1
ATOM 711 N N . MET A 1 95 ? -12.397 -7.269 12.022 1.00 96.81 95 MET A N 1
ATOM 712 C CA . MET A 1 95 ? -12.508 -5.875 12.450 1.00 96.81 95 MET A CA 1
ATOM 713 C C . MET A 1 95 ? -13.529 -5.095 11.607 1.00 96.81 95 MET A C 1
ATOM 715 O O . MET A 1 95 ? -14.361 -4.375 12.159 1.00 96.81 95 MET A O 1
ATOM 719 N N . LEU A 1 96 ? -13.488 -5.251 10.282 1.00 96.50 96 LEU A N 1
ATOM 720 C CA . LEU A 1 96 ? -14.449 -4.631 9.373 1.00 96.50 96 LEU A CA 1
ATOM 721 C C . LEU A 1 96 ? -15.872 -5.127 9.639 1.00 96.50 96 LEU A C 1
ATOM 723 O O . LEU A 1 96 ? -16.771 -4.301 9.764 1.00 96.50 96 LEU A O 1
ATOM 727 N N . ASP A 1 97 ? -16.069 -6.434 9.825 1.00 95.88 97 ASP A N 1
ATOM 728 C CA . ASP A 1 97 ? -17.370 -7.007 10.184 1.00 95.88 97 ASP A CA 1
ATOM 729 C C . ASP A 1 97 ? -17.911 -6.428 11.489 1.00 95.88 97 ASP A C 1
ATOM 731 O O . ASP A 1 97 ? -19.092 -6.087 11.576 1.00 95.88 97 ASP A O 1
ATOM 735 N N . LEU A 1 98 ? -17.067 -6.282 12.512 1.00 95.44 98 LEU A N 1
ATOM 736 C CA . LEU A 1 98 ? -17.478 -5.680 13.778 1.00 95.44 98 LEU A CA 1
ATOM 737 C C . LEU A 1 98 ? -17.932 -4.228 13.593 1.00 95.44 98 LEU A C 1
ATOM 739 O O . LEU A 1 98 ? -18.941 -3.840 14.174 1.00 95.44 98 LEU A O 1
ATOM 743 N N . LEU A 1 99 ? -17.237 -3.428 12.783 1.00 95.44 99 LEU A N 1
ATOM 744 C CA . LEU A 1 99 ? -17.617 -2.032 12.547 1.00 95.44 99 LEU A CA 1
ATOM 745 C C . LEU A 1 99 ? -18.865 -1.910 11.670 1.00 95.44 99 LEU A C 1
ATOM 747 O O . LEU A 1 99 ? -19.778 -1.168 12.015 1.00 95.44 99 LEU A O 1
ATOM 751 N N . VAL A 1 100 ? -18.939 -2.660 10.571 1.00 93.75 100 VAL A N 1
ATOM 752 C CA . VAL A 1 100 ? -20.072 -2.619 9.634 1.00 93.75 100 VAL A CA 1
ATOM 753 C C . VAL A 1 100 ? -21.363 -3.068 10.319 1.00 93.75 100 VAL A C 1
ATOM 755 O O . VAL A 1 100 ? -22.387 -2.408 10.168 1.00 93.75 100 VAL A O 1
ATOM 758 N N . ASN A 1 101 ? -21.320 -4.137 11.123 1.00 93.12 101 ASN A N 1
ATOM 759 C CA . ASN A 1 101 ? -22.504 -4.643 11.828 1.00 93.12 101 ASN A CA 1
ATOM 760 C C . ASN A 1 101 ? -22.965 -3.748 12.990 1.00 93.12 101 ASN A C 1
ATOM 762 O O . ASN A 1 101 ? -24.103 -3.881 13.433 1.00 93.12 101 ASN A O 1
ATOM 766 N N . ASN A 1 102 ? -22.101 -2.859 13.491 1.00 90.81 102 ASN A N 1
ATOM 767 C CA . ASN A 1 102 ? -22.430 -1.905 14.556 1.00 90.81 102 ASN A CA 1
ATOM 768 C C . ASN A 1 102 ? -22.585 -0.467 14.036 1.00 90.81 102 ASN A C 1
ATOM 770 O O . ASN A 1 102 ? -22.704 0.466 14.826 1.00 90.81 102 ASN A O 1
ATOM 774 N N . SER A 1 103 ? -22.595 -0.277 12.717 1.00 89.50 103 SER A N 1
ATOM 775 C CA . SER A 1 103 ? -22.895 1.011 12.106 1.00 89.50 103 SER A CA 1
ATOM 776 C C . SER A 1 103 ? -24.406 1.216 12.030 1.00 89.50 103 SER A C 1
ATOM 778 O O . SER A 1 103 ? -25.128 0.395 11.465 1.00 89.50 103 SER A O 1
ATOM 780 N N . GLU A 1 104 ? -24.899 2.341 12.551 1.00 86.00 104 GLU A N 1
ATOM 781 C CA . GLU A 1 104 ? -26.313 2.727 12.410 1.00 86.00 104 GLU A CA 1
ATOM 782 C C . GLU A 1 104 ? -26.668 3.121 10.969 1.00 86.00 104 GLU A C 1
ATOM 784 O O . GLU A 1 104 ? -27.828 3.068 10.556 1.00 86.00 104 GLU A O 1
ATOM 789 N N . THR A 1 105 ? -25.661 3.524 10.193 1.00 86.25 105 THR A N 1
ATOM 790 C CA . THR A 1 105 ? -25.811 3.945 8.801 1.00 86.25 105 THR A CA 1
ATOM 791 C C . THR A 1 105 ? -25.135 2.962 7.857 1.00 86.25 105 THR A C 1
ATOM 793 O O . THR A 1 105 ? -24.232 2.209 8.228 1.00 86.25 105 THR A O 1
ATOM 796 N N . LYS A 1 106 ? -25.571 2.955 6.596 1.00 86.00 106 LYS A N 1
ATOM 797 C CA . LYS A 1 106 ? -24.893 2.168 5.570 1.00 86.00 106 LYS A CA 1
ATOM 798 C C . LYS A 1 106 ? -23.486 2.731 5.349 1.00 86.00 106 LYS A C 1
ATOM 800 O O . LYS A 1 106 ? -23.348 3.891 4.976 1.00 86.00 106 LYS A O 1
ATOM 805 N N . VAL A 1 107 ? -22.469 1.888 5.517 1.00 86.69 107 VAL A N 1
ATOM 806 C CA . VAL A 1 107 ? -21.078 2.236 5.204 1.00 86.69 107 VAL A CA 1
ATOM 807 C C . VAL A 1 107 ? -20.934 2.445 3.696 1.00 86.69 107 VAL A C 1
ATOM 809 O O . VAL A 1 107 ? -21.216 1.541 2.908 1.00 86.69 107 VAL A O 1
ATOM 812 N N . HIS A 1 108 ? -20.508 3.644 3.305 1.00 88.75 108 HIS A N 1
ATOM 813 C CA . HIS A 1 108 ? -20.191 3.987 1.922 1.00 88.75 108 HIS A CA 1
ATOM 814 C C . HIS A 1 108 ? -18.709 3.757 1.645 1.00 88.75 108 HIS A C 1
ATOM 816 O O . HIS A 1 108 ? -17.862 4.202 2.418 1.00 88.75 108 HIS A O 1
ATOM 822 N N . ILE A 1 109 ? -18.393 3.068 0.545 1.00 90.88 109 ILE A N 1
ATOM 823 C CA . ILE A 1 109 ? -17.006 2.750 0.203 1.00 90.88 109 ILE A CA 1
ATOM 824 C C . ILE A 1 109 ? -16.405 3.906 -0.591 1.00 90.88 109 ILE A C 1
ATOM 826 O O . ILE A 1 109 ? -16.745 4.142 -1.752 1.00 90.88 109 ILE A O 1
ATOM 830 N N . THR A 1 110 ? -15.502 4.634 0.057 1.00 92.56 110 THR A N 1
ATOM 831 C CA . THR A 1 110 ? -14.783 5.774 -0.512 1.00 92.56 110 THR A CA 1
ATOM 832 C C . THR A 1 110 ? -13.414 5.368 -1.048 1.00 92.56 110 THR A C 1
ATOM 834 O O . THR A 1 110 ? -12.896 4.292 -0.749 1.00 92.56 110 THR A O 1
ATOM 837 N N . GLU A 1 111 ? -12.793 6.254 -1.828 1.00 91.62 111 GLU A N 1
ATOM 838 C CA . GLU A 1 111 ? -11.426 6.060 -2.321 1.00 91.62 111 GLU A CA 1
ATOM 839 C C . GLU A 1 111 ? -10.414 5.872 -1.181 1.00 91.62 111 GLU A C 1
ATOM 841 O O . GLU A 1 111 ? -9.490 5.073 -1.322 1.00 91.62 111 GLU A O 1
ATOM 846 N N . GLU A 1 112 ? -10.597 6.548 -0.040 1.00 93.75 112 GLU A N 1
ATOM 847 C CA . GLU A 1 112 ? -9.690 6.428 1.106 1.00 93.75 112 GLU A CA 1
ATOM 848 C C . GLU A 1 112 ? -9.703 5.003 1.677 1.00 93.75 112 GLU A C 1
ATOM 850 O O . GLU A 1 112 ? -8.644 4.402 1.876 1.00 93.75 112 GLU A O 1
ATOM 855 N N . ILE A 1 113 ? -10.896 4.426 1.851 1.00 94.62 113 ILE A N 1
ATOM 856 C CA . ILE A 1 113 ? -11.071 3.047 2.324 1.00 94.62 113 ILE A CA 1
ATOM 857 C C . ILE A 1 113 ? -10.442 2.056 1.333 1.00 94.62 113 ILE A C 1
ATOM 859 O O . ILE A 1 113 ? -9.743 1.123 1.736 1.00 94.62 113 ILE A O 1
ATOM 863 N N . VAL A 1 114 ? -10.645 2.268 0.030 1.00 93.25 114 VAL A N 1
ATOM 864 C CA . VAL A 1 114 ? -10.073 1.405 -1.014 1.00 93.25 114 VAL A CA 1
ATOM 865 C C . VAL A 1 114 ? -8.546 1.524 -1.053 1.00 93.25 114 VAL A C 1
ATOM 867 O O . VAL A 1 114 ? -7.861 0.511 -1.170 1.00 93.25 114 VAL A O 1
ATOM 870 N N . CYS A 1 115 ? -7.986 2.727 -0.890 1.00 93.69 115 CYS A N 1
ATOM 871 C CA . CYS A 1 115 ? -6.540 2.939 -0.779 1.00 93.69 115 CYS A CA 1
ATOM 872 C C . CYS A 1 115 ? -5.946 2.216 0.435 1.00 93.69 115 CYS A C 1
ATOM 874 O O . CYS A 1 115 ? -4.858 1.645 0.336 1.00 93.69 115 CYS A O 1
ATOM 876 N N . ALA A 1 116 ? -6.640 2.244 1.575 1.00 94.25 116 ALA A N 1
ATOM 877 C CA . ALA A 1 116 ? -6.219 1.544 2.783 1.00 94.25 116 ALA A CA 1
ATOM 878 C C . ALA A 1 116 ? -6.232 0.018 2.593 1.00 94.25 116 ALA A C 1
ATOM 880 O O . ALA A 1 116 ? -5.280 -0.656 2.985 1.00 94.25 116 ALA A O 1
ATOM 881 N N . ALA A 1 117 ? -7.262 -0.511 1.927 1.00 93.12 117 ALA A N 1
ATOM 882 C CA . ALA A 1 117 ? -7.367 -1.927 1.585 1.00 93.12 117 ALA A CA 1
ATOM 883 C C . ALA A 1 117 ? -6.283 -2.377 0.596 1.00 93.12 117 ALA A C 1
ATOM 885 O O . ALA A 1 117 ? -5.597 -3.367 0.837 1.00 93.12 117 ALA A O 1
ATOM 886 N N . ALA A 1 118 ? -6.092 -1.628 -0.493 1.00 92.00 118 ALA A N 1
ATOM 887 C CA . ALA A 1 118 ? -5.086 -1.918 -1.514 1.00 92.00 118 ALA A CA 1
ATOM 888 C C . ALA A 1 118 ? -3.648 -1.819 -0.976 1.00 92.00 118 ALA A C 1
ATOM 890 O O . ALA A 1 118 ? -2.752 -2.471 -1.499 1.00 92.00 118 ALA A O 1
ATOM 891 N N . GLY A 1 119 ? -3.426 -1.011 0.065 1.00 90.50 119 GLY A N 1
ATOM 892 C CA . GLY A 1 119 ? -2.145 -0.894 0.762 1.00 90.50 119 GLY A CA 1
ATOM 893 C C . GLY A 1 119 ? -1.973 -1.841 1.953 1.00 90.50 119 GLY A C 1
ATOM 894 O O . GLY A 1 119 ? -0.984 -1.709 2.676 1.00 90.50 119 GLY A O 1
ATOM 895 N N . ASN A 1 120 ? -2.918 -2.751 2.208 1.00 91.31 120 ASN A N 1
ATOM 896 C CA . ASN A 1 120 ? -2.810 -3.695 3.315 1.00 91.31 120 ASN A CA 1
ATOM 897 C C . ASN A 1 120 ? -1.652 -4.675 3.065 1.00 91.31 120 ASN A C 1
ATOM 899 O O . ASN A 1 120 ? -1.515 -5.227 1.980 1.00 91.31 120 ASN A O 1
ATOM 903 N N . ILE A 1 121 ? -0.824 -4.902 4.084 1.00 85.19 121 ILE A N 1
ATOM 904 C CA . ILE A 1 121 ? 0.407 -5.697 3.957 1.00 85.19 121 ILE A CA 1
ATOM 905 C C . ILE A 1 121 ? 0.115 -7.205 3.918 1.00 85.19 121 ILE A C 1
ATOM 907 O O . ILE A 1 121 ? 0.822 -7.950 3.248 1.00 85.19 121 ILE A O 1
ATOM 911 N N . ASN A 1 122 ? -0.912 -7.664 4.638 1.00 85.75 122 ASN A N 1
ATOM 912 C CA . ASN A 1 122 ? -1.133 -9.093 4.881 1.00 85.75 122 ASN A CA 1
ATOM 913 C C . ASN A 1 122 ? -2.324 -9.659 4.103 1.00 85.75 122 ASN A C 1
ATOM 915 O O . ASN A 1 122 ? -2.310 -10.824 3.706 1.00 85.75 122 ASN A O 1
ATOM 919 N N . HIS A 1 123 ? -3.384 -8.864 3.934 1.00 87.75 123 HIS A N 1
ATOM 920 C CA . HIS A 1 123 ? -4.663 -9.332 3.391 1.00 87.75 123 HIS A CA 1
ATOM 921 C C . HIS A 1 123 ? -5.317 -8.387 2.361 1.00 87.75 123 HIS A C 1
ATOM 923 O O . HIS A 1 123 ? -6.546 -8.285 2.348 1.00 87.75 123 HIS A O 1
ATOM 929 N N . PRO A 1 124 ? -4.563 -7.711 1.478 1.00 87.56 124 PRO A N 1
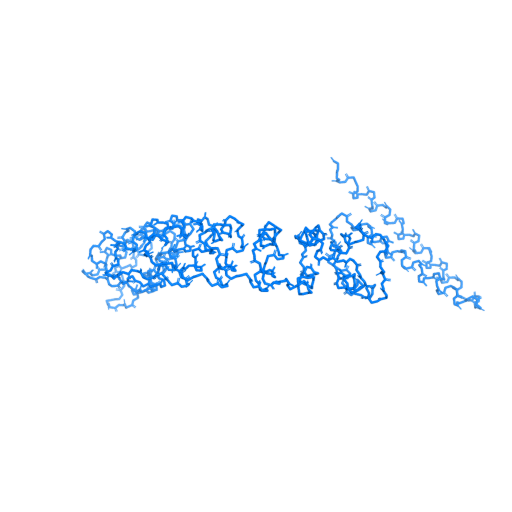ATOM 930 C CA . PRO A 1 124 ? -5.120 -6.708 0.562 1.00 87.56 124 PRO A CA 1
ATOM 931 C C . PRO A 1 124 ? -6.212 -7.274 -0.352 1.00 87.56 124 PRO A C 1
ATOM 933 O O . PRO A 1 124 ? -7.286 -6.690 -0.485 1.00 87.56 124 PRO A O 1
ATOM 936 N N . SER A 1 125 ? -5.992 -8.467 -0.905 1.00 85.44 125 SER A N 1
ATOM 937 C CA . SER A 1 125 ? -6.951 -9.167 -1.763 1.00 85.44 125 SER A CA 1
ATOM 938 C C . SER A 1 125 ? -8.275 -9.460 -1.058 1.00 85.44 125 SER A C 1
ATOM 940 O O . SER A 1 125 ? -9.343 -9.165 -1.590 1.00 85.44 125 SER A O 1
ATOM 942 N N . SER A 1 126 ? -8.206 -10.028 0.148 1.00 90.12 126 SER A N 1
ATOM 943 C CA . SER A 1 126 ? -9.393 -10.413 0.911 1.00 90.12 126 SER A CA 1
ATOM 944 C C . SER A 1 126 ? -10.177 -9.191 1.377 1.00 90.12 126 SER A C 1
ATOM 946 O O . SER A 1 126 ? -11.404 -9.211 1.362 1.00 90.12 126 SER A O 1
ATOM 948 N N . VAL A 1 127 ? -9.484 -8.116 1.765 1.00 92.50 127 VAL A N 1
ATOM 949 C CA . VAL A 1 127 ? -10.133 -6.865 2.167 1.00 92.50 127 VAL A CA 1
ATOM 950 C C . VAL A 1 127 ? -10.814 -6.208 0.966 1.00 92.50 127 VAL A C 1
ATOM 952 O O . VAL A 1 127 ? -11.983 -5.854 1.065 1.00 92.50 127 VAL A O 1
ATOM 955 N N . LEU A 1 128 ? -10.148 -6.099 -0.189 1.00 89.69 128 LEU A N 1
ATOM 956 C CA . LEU A 1 128 ? -10.772 -5.561 -1.407 1.00 89.69 128 LEU A CA 1
ATOM 957 C C . LEU A 1 128 ? -11.993 -6.384 -1.845 1.00 89.69 128 LEU A C 1
ATOM 959 O O . LEU A 1 128 ? -13.005 -5.814 -2.258 1.00 89.69 128 LEU A O 1
ATOM 963 N N . ASP A 1 129 ? -11.922 -7.713 -1.731 1.00 88.69 129 ASP A N 1
ATOM 964 C CA . ASP A 1 129 ? -13.055 -8.593 -2.015 1.00 88.69 129 ASP A CA 1
ATOM 965 C C . ASP A 1 129 ? -14.219 -8.347 -1.049 1.00 88.69 129 ASP A C 1
ATOM 967 O O . ASP A 1 129 ? -15.348 -8.136 -1.492 1.00 88.69 129 ASP A O 1
ATOM 971 N N . TYR A 1 130 ? -13.949 -8.263 0.252 1.00 91.62 130 TYR A N 1
ATOM 972 C CA . TYR A 1 130 ? -14.953 -7.935 1.261 1.00 91.62 130 TYR A CA 1
ATOM 973 C C . TYR A 1 130 ? -15.647 -6.597 0.974 1.00 91.62 130 TYR A C 1
ATOM 975 O O . TYR A 1 130 ? -16.874 -6.536 0.894 1.00 91.62 130 TYR A O 1
ATOM 983 N N . LEU A 1 131 ? -14.870 -5.538 0.722 1.00 90.50 131 LEU A N 1
ATOM 984 C CA . LEU A 1 131 ? -15.409 -4.212 0.408 1.00 90.50 131 LEU A CA 1
ATOM 985 C C . LEU A 1 131 ? -16.265 -4.224 -0.869 1.00 90.50 131 LEU A C 1
ATOM 987 O O . LEU A 1 131 ? -17.267 -3.515 -0.936 1.00 90.50 131 LEU A O 1
ATOM 991 N N . SER A 1 132 ? -15.925 -5.064 -1.856 1.00 86.56 132 SER A N 1
ATOM 992 C CA . SER A 1 132 ? -16.710 -5.199 -3.094 1.00 86.56 132 SER A CA 1
ATOM 993 C C . SER A 1 132 ? -18.098 -5.812 -2.879 1.00 86.56 132 SER A C 1
ATOM 995 O O . SER A 1 132 ? -18.987 -5.600 -3.698 1.00 86.56 132 SER A O 1
ATOM 997 N N . HIS A 1 133 ? -18.304 -6.528 -1.769 1.00 87.81 133 HIS A N 1
ATOM 998 C CA . HIS A 1 133 ? -19.593 -7.117 -1.406 1.00 87.81 133 HIS A CA 1
ATOM 999 C C . HIS A 1 133 ? -20.444 -6.211 -0.499 1.00 87.81 133 HIS A C 1
ATOM 1001 O O . HIS A 1 133 ? -21.649 -6.439 -0.380 1.00 87.81 133 HIS A O 1
ATOM 1007 N N . LEU A 1 134 ? -19.861 -5.175 0.119 1.00 85.50 134 LEU A N 1
ATOM 1008 C CA . LEU A 1 134 ? -20.596 -4.239 0.981 1.00 85.50 134 LEU A CA 1
ATOM 1009 C C . LEU A 1 134 ? -21.517 -3.297 0.196 1.00 85.50 134 LEU A C 1
ATOM 1011 O O . LEU A 1 134 ? -22.587 -2.905 0.675 1.00 85.50 134 LEU A O 1
ATOM 1015 N N . GLU A 1 135 ? -21.132 -2.934 -1.027 1.00 78.50 135 GLU A N 1
ATOM 1016 C CA . GLU A 1 135 ? -21.931 -2.077 -1.894 1.00 78.50 135 GLU A CA 1
ATOM 1017 C C . GLU A 1 135 ? -22.127 -2.689 -3.280 1.00 78.50 135 GLU A C 1
ATOM 1019 O O . GLU A 1 135 ? -21.193 -3.125 -3.934 1.00 78.50 135 GLU A O 1
ATOM 1024 N N . ALA A 1 136 ? -23.369 -2.653 -3.777 1.00 72.94 136 ALA A N 1
ATOM 1025 C CA . ALA A 1 136 ? -23.698 -3.124 -5.125 1.00 72.94 136 ALA A CA 1
ATOM 1026 C C . ALA A 1 136 ? -23.100 -2.249 -6.245 1.00 72.94 136 ALA A C 1
ATOM 1028 O O . ALA A 1 136 ? -23.123 -2.637 -7.412 1.00 72.94 136 ALA A O 1
ATOM 1029 N N . ARG A 1 137 ? -22.626 -1.039 -5.913 1.00 78.56 137 ARG A N 1
ATOM 1030 C CA . ARG A 1 137 ? -21.946 -0.161 -6.867 1.00 78.56 137 ARG A CA 1
ATOM 1031 C C . ARG A 1 137 ? -20.449 -0.471 -6.849 1.00 78.56 137 ARG A C 1
ATOM 1033 O O . ARG A 1 137 ? -19.905 -0.619 -5.760 1.00 78.56 137 ARG A O 1
ATOM 1040 N N . PRO A 1 138 ? -19.779 -0.492 -8.013 1.00 76.75 138 PRO A N 1
ATOM 1041 C CA . PRO A 1 138 ? -18.325 -0.556 -8.051 1.00 76.75 138 PRO A CA 1
ATOM 1042 C C . PRO A 1 138 ? -17.743 0.624 -7.268 1.00 76.75 138 PRO A C 1
ATOM 1044 O O . PRO A 1 138 ? -18.139 1.770 -7.502 1.00 76.75 138 PRO A O 1
ATOM 1047 N N . PHE A 1 139 ? -16.828 0.348 -6.344 1.00 82.88 139 PHE A N 1
ATOM 1048 C CA . PHE A 1 139 ? -16.106 1.400 -5.638 1.00 82.88 139 PHE A CA 1
ATOM 1049 C C . PHE A 1 139 ? -15.089 2.085 -6.571 1.00 82.88 139 PHE A C 1
ATOM 1051 O O . PHE A 1 139 ? -14.670 1.491 -7.572 1.00 82.88 139 PHE A O 1
ATOM 1058 N N . PRO A 1 140 ? -14.708 3.347 -6.296 1.00 81.75 140 PRO A N 1
ATOM 1059 C CA . PRO A 1 140 ? -13.810 4.095 -7.167 1.00 81.75 140 PRO A CA 1
ATOM 1060 C C . PRO A 1 140 ? -12.400 3.491 -7.156 1.00 81.75 140 PRO A C 1
ATOM 1062 O O . PRO A 1 140 ? -11.760 3.409 -6.111 1.00 81.75 140 PRO A O 1
ATOM 1065 N N . VAL A 1 141 ? -11.900 3.108 -8.333 1.00 87.62 141 VAL A N 1
ATOM 1066 C CA . VAL A 1 141 ? -10.495 2.725 -8.533 1.00 87.62 141 VAL A CA 1
ATOM 1067 C C . VAL A 1 141 ? -9.797 3.834 -9.303 1.00 87.62 141 VAL A C 1
ATOM 1069 O O . VAL A 1 141 ? -9.945 3.966 -10.518 1.00 87.62 141 VAL A O 1
ATOM 1072 N N . THR A 1 142 ? -9.073 4.664 -8.562 1.00 92.31 142 THR A N 1
ATOM 1073 C CA . THR A 1 142 ? -8.287 5.787 -9.077 1.00 92.31 142 THR A CA 1
ATOM 1074 C C . THR A 1 142 ? -6.826 5.387 -9.274 1.00 92.31 142 THR A C 1
ATOM 1076 O O . THR A 1 142 ? -6.406 4.286 -8.915 1.00 92.31 142 THR A O 1
ATOM 1079 N N . GLU A 1 143 ? -6.026 6.303 -9.823 1.00 92.44 143 GLU A N 1
ATOM 1080 C CA . GLU A 1 143 ? -4.574 6.124 -9.919 1.00 92.44 143 GLU A CA 1
ATOM 1081 C C . GLU A 1 143 ? -3.949 5.864 -8.539 1.00 92.44 143 GLU A C 1
ATOM 1083 O O . GLU A 1 143 ? -3.073 5.014 -8.415 1.00 92.44 143 GLU A O 1
ATOM 1088 N N . GLU A 1 144 ? -4.418 6.543 -7.487 1.00 93.25 144 GLU A N 1
ATOM 1089 C CA . GLU A 1 144 ? -3.854 6.389 -6.144 1.00 93.25 144 GLU A CA 1
ATOM 1090 C C . GLU A 1 144 ? -4.107 4.984 -5.582 1.00 93.25 144 GLU A C 1
ATOM 1092 O O . GLU A 1 144 ? -3.198 4.391 -5.004 1.00 93.25 144 GLU A O 1
ATOM 1097 N N . VAL A 1 145 ? -5.284 4.399 -5.835 1.00 93.06 145 VAL A N 1
ATOM 1098 C CA . VAL A 1 145 ? -5.581 3.003 -5.470 1.00 93.06 145 VAL A CA 1
ATOM 1099 C C . VAL A 1 145 ? -4.609 2.040 -6.154 1.00 93.06 145 VAL A C 1
ATOM 1101 O O . VAL A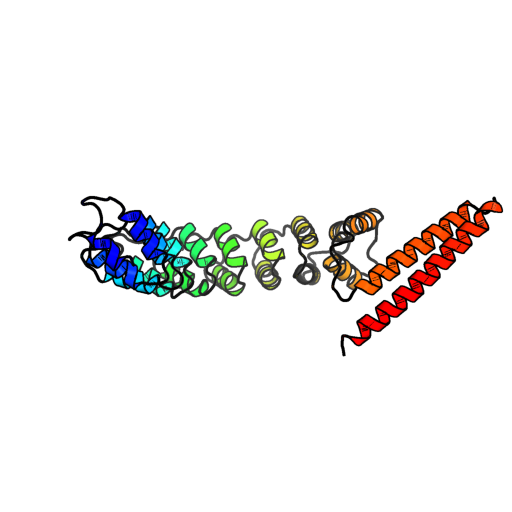 1 145 ? -4.032 1.172 -5.494 1.00 93.06 145 VAL A O 1
ATOM 1104 N N . VAL A 1 146 ? -4.380 2.218 -7.460 1.00 93.50 146 VAL A N 1
ATOM 1105 C CA . VAL A 1 146 ? -3.416 1.404 -8.218 1.00 93.50 146 VAL A CA 1
ATOM 1106 C C . VAL A 1 146 ? -2.013 1.567 -7.628 1.00 93.50 146 VAL A C 1
ATOM 1108 O O . VAL A 1 146 ? -1.335 0.574 -7.385 1.00 93.50 146 VAL A O 1
ATOM 1111 N N . MET A 1 147 ? -1.598 2.794 -7.297 1.00 93.00 147 MET A N 1
ATOM 1112 C CA . MET A 1 147 ? -0.292 3.068 -6.684 1.00 93.00 147 MET A CA 1
ATOM 1113 C C . MET A 1 147 ? -0.087 2.365 -5.335 1.00 93.00 147 MET A C 1
ATOM 1115 O O . MET A 1 147 ? 1.041 1.974 -5.028 1.00 93.00 147 MET A O 1
ATOM 1119 N N . ARG A 1 148 ? -1.141 2.182 -4.526 1.00 91.31 148 ARG A N 1
ATOM 1120 C CA . ARG A 1 148 ? -1.054 1.398 -3.279 1.00 91.31 148 ARG A CA 1
ATOM 1121 C C . ARG A 1 148 ? -0.901 -0.094 -3.554 1.00 91.31 148 ARG A C 1
ATOM 1123 O O . ARG A 1 148 ? -0.075 -0.731 -2.906 1.00 91.31 148 ARG A O 1
ATOM 1130 N N . ALA A 1 149 ? -1.616 -0.601 -4.556 1.00 90.81 149 ALA A N 1
ATOM 1131 C CA . ALA A 1 149 ? -1.553 -1.997 -4.976 1.00 90.81 149 ALA A CA 1
ATOM 1132 C C . ALA A 1 149 ? -0.213 -2.390 -5.626 1.00 90.81 149 ALA A C 1
ATOM 1134 O O . ALA A 1 149 ? 0.169 -3.550 -5.535 1.00 90.81 149 ALA A O 1
ATOM 1135 N N . ILE A 1 150 ? 0.532 -1.455 -6.240 1.00 89.12 150 ILE A N 1
ATOM 1136 C CA . ILE A 1 150 ? 1.817 -1.744 -6.921 1.00 89.12 150 ILE A CA 1
ATOM 1137 C C . ILE A 1 150 ? 2.816 -2.482 -6.021 1.00 89.12 150 ILE A C 1
ATOM 1139 O O . ILE A 1 150 ? 3.642 -3.237 -6.519 1.00 89.12 150 ILE A O 1
ATOM 1143 N N . ARG A 1 151 ? 2.774 -2.300 -4.699 1.00 82.56 151 ARG A N 1
ATOM 1144 C CA . ARG A 1 151 ? 3.740 -2.950 -3.797 1.00 82.56 151 ARG A CA 1
ATOM 1145 C C . ARG A 1 151 ? 3.600 -4.471 -3.731 1.00 82.56 151 ARG A C 1
ATOM 1147 O O . ARG A 1 151 ? 4.553 -5.127 -3.331 1.00 82.56 151 ARG A O 1
ATOM 1154 N N . ASP A 1 152 ? 2.451 -5.013 -4.120 1.00 84.69 152 ASP A N 1
ATOM 1155 C CA . ASP A 1 152 ? 2.178 -6.445 -4.092 1.00 84.69 152 ASP A CA 1
ATOM 1156 C C . ASP A 1 152 ? 1.625 -6.905 -5.454 1.00 84.69 152 ASP A C 1
ATOM 1158 O O . ASP A 1 152 ? 0.543 -6.467 -5.863 1.00 84.69 152 ASP A O 1
ATOM 1162 N N . PRO A 1 153 ? 2.329 -7.793 -6.182 1.00 86.50 153 PRO A N 1
ATOM 1163 C CA . PRO A 1 153 ? 1.918 -8.183 -7.528 1.00 86.50 153 PRO A CA 1
ATOM 1164 C C . PRO A 1 153 ? 0.560 -8.895 -7.521 1.00 86.50 153 PRO A C 1
ATOM 1166 O O . PRO A 1 153 ? -0.234 -8.714 -8.445 1.00 86.50 153 PRO A O 1
ATOM 1169 N N . LYS A 1 154 ? 0.246 -9.641 -6.451 1.00 85.50 154 LYS A N 1
ATOM 1170 C CA . LYS A 1 154 ? -1.031 -10.351 -6.309 1.00 85.50 154 LYS A CA 1
ATOM 1171 C C . LYS A 1 154 ? -2.207 -9.387 -6.156 1.00 85.50 154 LYS A C 1
ATOM 1173 O O . LYS A 1 154 ? -3.260 -9.584 -6.762 1.00 85.50 154 LYS A O 1
ATOM 1178 N N . THR A 1 155 ? -2.033 -8.328 -5.372 1.00 86.38 155 THR A N 1
ATOM 1179 C CA . THR A 1 155 ? -3.029 -7.263 -5.213 1.00 86.38 155 THR A CA 1
ATOM 1180 C C . THR A 1 155 ? -3.267 -6.536 -6.519 1.00 86.38 155 THR A C 1
ATOM 1182 O O . THR A 1 155 ? -4.419 -6.315 -6.889 1.00 86.38 155 THR A O 1
ATOM 1185 N N . LEU A 1 156 ? -2.193 -6.192 -7.230 1.00 90.12 156 LEU A N 1
ATOM 1186 C CA . LEU A 1 156 ? -2.286 -5.513 -8.515 1.00 90.12 156 LEU A CA 1
ATOM 1187 C C . LEU A 1 156 ? -3.028 -6.371 -9.556 1.00 90.12 156 LEU A C 1
ATOM 1189 O O . LEU A 1 156 ? -3.898 -5.862 -10.261 1.00 90.12 156 LEU A O 1
ATOM 1193 N N . GLU A 1 157 ? -2.741 -7.674 -9.612 1.00 88.94 157 GLU A N 1
ATOM 1194 C CA . GLU A 1 157 ? -3.446 -8.636 -10.468 1.00 88.94 157 GLU A CA 1
ATOM 1195 C C . GLU A 1 157 ? -4.956 -8.647 -10.179 1.00 88.94 157 GLU A C 1
ATOM 1197 O O . GLU A 1 157 ? -5.758 -8.388 -11.078 1.00 88.94 157 GLU A O 1
ATOM 1202 N N . ILE A 1 158 ? -5.346 -8.846 -8.916 1.00 83.94 158 ILE A N 1
ATOM 1203 C CA . ILE A 1 158 ? -6.756 -8.903 -8.495 1.00 83.94 158 ILE A CA 1
ATOM 1204 C C . ILE A 1 158 ? -7.474 -7.574 -8.738 1.00 83.94 158 ILE A C 1
ATOM 1206 O O . ILE A 1 158 ? -8.648 -7.559 -9.123 1.00 83.94 158 ILE A O 1
ATOM 1210 N N . LEU A 1 159 ? -6.779 -6.450 -8.542 1.00 88.44 159 LEU A N 1
ATOM 1211 C CA . LEU A 1 159 ? -7.319 -5.129 -8.837 1.00 88.44 159 LEU A CA 1
ATOM 1212 C C . LEU A 1 159 ? -7.684 -5.021 -10.322 1.00 88.44 159 LEU A C 1
ATOM 1214 O O . LEU A 1 159 ? -8.797 -4.609 -10.634 1.00 88.44 159 LEU A O 1
ATOM 1218 N N . PHE A 1 160 ? -6.808 -5.444 -11.237 1.00 88.38 160 PHE A N 1
ATOM 1219 C CA . PHE A 1 160 ? -7.104 -5.414 -12.673 1.00 88.38 160 PHE A CA 1
ATOM 1220 C C . PHE A 1 160 ? -8.105 -6.485 -13.125 1.00 88.38 160 PHE A C 1
ATOM 1222 O O . PHE A 1 160 ? -8.811 -6.263 -14.108 1.00 88.38 160 PHE A O 1
ATOM 1229 N N . GLU A 1 161 ? -8.193 -7.629 -12.444 1.00 86.00 161 GLU A N 1
ATOM 1230 C CA . GLU A 1 161 ? -9.230 -8.637 -12.705 1.00 86.00 161 GLU A CA 1
ATOM 1231 C C . GLU A 1 161 ? -10.628 -8.106 -12.374 1.00 86.00 161 GLU A C 1
ATOM 1233 O O . GLU A 1 161 ? -11.556 -8.241 -13.173 1.00 86.00 161 GLU A O 1
ATOM 1238 N N . LYS A 1 162 ? -10.781 -7.471 -11.206 1.00 80.38 162 LYS A N 1
ATOM 1239 C CA . LYS A 1 162 ? -12.059 -6.896 -10.762 1.00 80.38 162 LYS A CA 1
ATOM 1240 C C . LYS A 1 162 ? -12.377 -5.572 -11.461 1.00 80.38 162 LYS A C 1
ATOM 1242 O O . LYS A 1 162 ? -13.544 -5.275 -11.711 1.00 80.38 162 LYS A O 1
ATOM 1247 N N . PHE A 1 163 ? -11.351 -4.790 -11.795 1.00 85.19 163 PHE A N 1
ATOM 1248 C CA . PHE A 1 163 ? -11.465 -3.458 -12.384 1.00 85.19 163 PHE A CA 1
ATOM 1249 C C . PHE A 1 163 ? -10.595 -3.350 -13.645 1.00 85.19 163 PHE A C 1
ATOM 1251 O O . PHE A 1 163 ? -9.547 -2.703 -13.631 1.00 85.19 163 PHE A O 1
ATOM 1258 N N . PRO A 1 164 ? -11.039 -3.925 -14.778 1.00 84.75 164 PRO A N 1
ATOM 1259 C CA . PRO A 1 164 ? -10.256 -3.941 -16.017 1.00 84.75 164 PRO A CA 1
ATOM 1260 C C . PRO A 1 164 ? -10.014 -2.546 -16.612 1.00 84.75 164 PRO A C 1
ATOM 1262 O O . PRO A 1 164 ? -9.119 -2.377 -17.432 1.00 84.75 164 PRO A O 1
ATOM 1265 N N . ASN A 1 165 ? -10.793 -1.545 -16.187 1.00 85.62 165 ASN A N 1
ATOM 1266 C CA . ASN A 1 165 ? -10.661 -0.147 -16.604 1.00 85.62 165 ASN A CA 1
ATOM 1267 C C . ASN A 1 165 ? -9.860 0.708 -15.604 1.00 85.62 165 ASN A C 1
ATOM 1269 O O . ASN A 1 165 ? -9.916 1.936 -15.687 1.00 85.62 165 ASN A O 1
ATOM 1273 N N . ALA A 1 166 ? -9.183 0.097 -14.624 1.00 88.94 166 ALA A N 1
ATOM 1274 C CA . ALA A 1 166 ? -8.362 0.831 -13.669 1.00 88.94 166 ALA A CA 1
ATOM 1275 C C . ALA A 1 166 ? -7.282 1.656 -14.403 1.00 88.94 166 ALA A C 1
ATOM 1277 O O . ALA A 1 166 ? -6.700 1.179 -15.381 1.00 88.94 166 ALA A O 1
ATOM 1278 N N . PRO A 1 167 ? -7.018 2.900 -13.971 1.00 90.19 167 PRO A N 1
ATOM 1279 C CA . PRO A 1 167 ? -6.147 3.806 -14.705 1.00 90.19 167 PRO A CA 1
ATOM 1280 C C . PRO A 1 167 ? -4.686 3.350 -14.642 1.00 90.19 167 PRO A C 1
ATOM 1282 O O . PRO A 1 167 ? -4.088 3.273 -13.570 1.00 90.19 167 PRO A O 1
ATOM 1285 N N . ILE A 1 168 ? -4.096 3.112 -15.813 1.00 91.00 168 ILE A N 1
ATOM 1286 C CA . ILE A 1 168 ? -2.665 2.849 -15.981 1.00 91.00 168 ILE A CA 1
ATOM 1287 C C . ILE A 1 168 ? -2.034 4.105 -16.582 1.00 91.00 168 ILE A C 1
ATOM 1289 O O . ILE A 1 168 ? -2.126 4.352 -17.785 1.00 91.00 168 ILE A O 1
ATOM 1293 N N . THR A 1 169 ? -1.450 4.935 -15.725 1.00 91.62 169 THR A N 1
ATOM 1294 C CA . THR A 1 169 ? -0.853 6.227 -16.088 1.00 91.62 169 THR A CA 1
ATOM 1295 C C . THR A 1 169 ? 0.673 6.156 -16.108 1.00 91.62 169 THR A C 1
ATOM 1297 O O . THR A 1 169 ? 1.274 5.180 -15.650 1.00 91.62 169 THR A O 1
ATOM 1300 N N . ASP A 1 170 ? 1.321 7.242 -16.544 1.00 91.81 170 ASP A N 1
ATOM 1301 C CA . ASP A 1 170 ? 2.774 7.394 -16.437 1.00 91.81 170 ASP A CA 1
ATOM 1302 C C . ASP A 1 170 ? 3.285 7.110 -15.016 1.00 91.81 170 ASP A C 1
ATOM 1304 O O . ASP A 1 170 ? 4.298 6.439 -14.828 1.00 91.81 170 ASP A O 1
ATOM 1308 N N . ARG A 1 171 ? 2.578 7.615 -13.997 1.00 91.38 171 ARG A N 1
ATOM 1309 C CA . ARG A 1 171 ? 2.977 7.484 -12.591 1.00 91.38 171 ARG A CA 1
ATOM 1310 C C . ARG A 1 171 ? 2.938 6.029 -12.130 1.00 91.38 171 ARG A C 1
ATOM 1312 O O . ARG A 1 171 ? 3.831 5.625 -11.389 1.00 91.38 171 ARG A O 1
ATOM 1319 N N . VAL A 1 172 ? 1.960 5.252 -12.600 1.00 92.31 172 VAL A N 1
ATOM 1320 C CA . VAL A 1 172 ? 1.842 3.813 -12.320 1.00 92.31 172 VAL A CA 1
ATOM 1321 C C . VAL A 1 172 ? 3.031 3.050 -12.908 1.00 92.31 172 VAL A C 1
ATOM 1323 O O . VAL A 1 172 ? 3.683 2.299 -12.185 1.00 92.31 172 VAL A 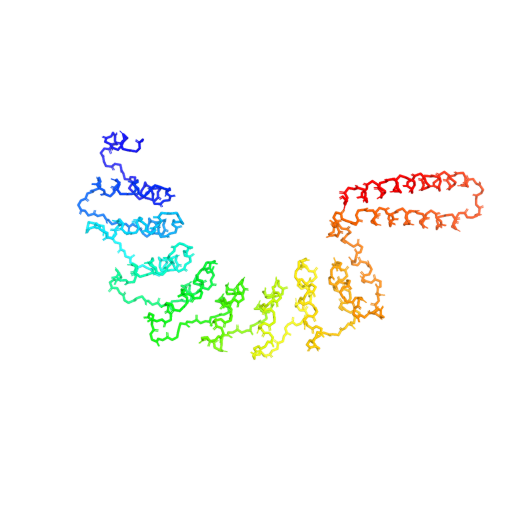O 1
ATOM 1326 N N . PHE A 1 173 ? 3.407 3.317 -14.164 1.00 91.25 173 PHE A N 1
ATOM 1327 C CA . PHE A 1 173 ? 4.610 2.718 -14.761 1.00 91.25 173 PHE A CA 1
ATOM 1328 C C . PHE A 1 173 ? 5.888 3.100 -14.016 1.00 91.25 173 PHE A C 1
ATOM 1330 O O . PHE A 1 173 ? 6.703 2.237 -13.697 1.00 91.25 173 PHE A O 1
ATOM 1337 N N . LEU A 1 174 ? 6.044 4.379 -13.666 1.00 89.94 174 LEU A N 1
ATOM 1338 C CA . LEU A 1 174 ? 7.189 4.833 -12.878 1.00 89.94 174 LEU A CA 1
ATOM 1339 C C . LEU A 1 174 ? 7.213 4.199 -11.483 1.00 89.94 174 LEU A C 1
ATOM 1341 O O . LEU A 1 174 ? 8.288 3.965 -10.937 1.00 89.94 174 LEU A O 1
ATOM 1345 N N . GLY A 1 175 ? 6.058 3.941 -10.869 1.00 87.69 175 GLY A N 1
ATOM 1346 C CA . GLY A 1 175 ? 5.955 3.203 -9.610 1.00 87.69 175 GLY A CA 1
ATOM 1347 C C . GLY A 1 175 ? 6.437 1.759 -9.743 1.00 87.69 175 GLY A C 1
ATOM 1348 O O . GLY A 1 175 ? 7.156 1.276 -8.871 1.00 87.69 175 GLY A O 1
ATOM 1349 N N . ALA A 1 176 ? 6.100 1.107 -10.855 1.00 89.25 176 ALA A N 1
ATOM 1350 C CA . ALA A 1 176 ? 6.478 -0.270 -11.147 1.00 89.25 176 ALA A CA 1
ATOM 1351 C C . ALA A 1 176 ? 7.932 -0.450 -11.612 1.00 89.25 176 ALA A C 1
ATOM 1353 O O . ALA A 1 176 ? 8.433 -1.563 -11.561 1.00 89.25 176 ALA A O 1
ATOM 1354 N N . CYS A 1 177 ? 8.661 0.609 -11.996 1.00 86.69 177 CYS A N 1
ATOM 1355 C CA . CYS A 1 177 ? 10.105 0.524 -12.304 1.00 86.69 177 CYS A CA 1
ATOM 1356 C C . CYS A 1 177 ? 10.954 -0.047 -11.158 1.00 86.69 177 CYS A C 1
ATOM 1358 O O . CYS A 1 177 ? 12.108 -0.403 -11.370 1.00 86.69 177 CYS A O 1
ATOM 1360 N N . SER A 1 178 ? 10.411 -0.087 -9.942 1.00 82.88 178 SER A N 1
ATOM 1361 C CA . SER A 1 178 ? 11.063 -0.674 -8.776 1.00 82.88 178 SER A CA 1
ATOM 1362 C C . SER A 1 178 ? 10.678 -2.129 -8.515 1.00 82.88 178 SER A C 1
ATOM 1364 O O . SER A 1 178 ? 11.172 -2.673 -7.541 1.00 82.88 178 SER A O 1
ATOM 1366 N N . TYR A 1 179 ? 9.807 -2.731 -9.331 1.00 85.38 179 TYR A N 1
ATOM 1367 C CA . TYR A 1 179 ? 9.302 -4.085 -9.119 1.00 85.38 179 TYR A CA 1
ATOM 1368 C C . TYR A 1 179 ? 9.058 -4.796 -10.462 1.00 85.38 179 TYR A C 1
ATOM 1370 O O . TYR A 1 179 ? 8.126 -4.467 -11.204 1.00 85.38 179 TYR A O 1
ATOM 1378 N N . ALA A 1 180 ? 9.906 -5.773 -10.791 1.00 82.50 180 ALA A N 1
ATOM 1379 C CA . ALA A 1 180 ? 9.905 -6.432 -12.100 1.00 82.50 180 ALA A CA 1
ATOM 1380 C C . ALA A 1 180 ? 8.577 -7.139 -12.436 1.00 82.50 180 ALA A C 1
ATOM 1382 O O . ALA A 1 180 ? 8.062 -6.987 -13.546 1.00 82.50 180 ALA A O 1
ATOM 1383 N N . ASP A 1 181 ? 7.980 -7.847 -11.474 1.00 86.88 181 ASP A N 1
ATOM 1384 C CA . ASP A 1 181 ? 6.724 -8.583 -11.675 1.00 86.88 181 ASP A CA 1
ATOM 1385 C C . ASP A 1 181 ? 5.560 -7.645 -12.028 1.00 86.88 181 ASP A C 1
ATOM 1387 O O . ASP A 1 181 ? 4.737 -7.922 -12.900 1.00 86.88 181 ASP A O 1
ATOM 1391 N N . GLN A 1 182 ? 5.507 -6.480 -11.393 1.00 88.56 182 GLN A N 1
ATOM 1392 C CA . GLN A 1 182 ? 4.489 -5.470 -11.640 1.00 88.56 182 GLN A 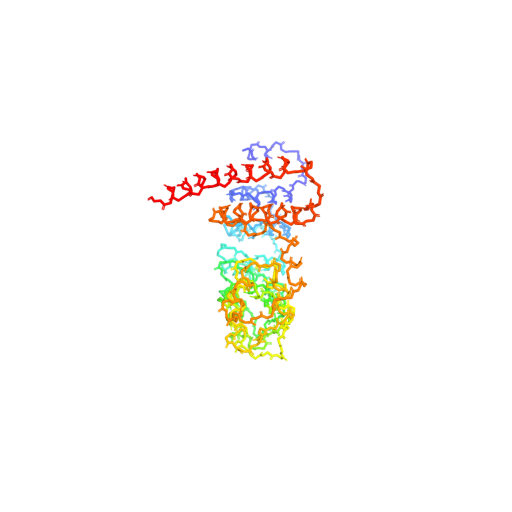CA 1
ATOM 1393 C C . GLN A 1 182 ? 4.715 -4.788 -12.978 1.00 88.56 182 GLN A C 1
ATOM 1395 O O . GLN A 1 182 ? 3.748 -4.509 -13.685 1.00 88.56 182 GLN A O 1
ATOM 1400 N N . MET A 1 183 ? 5.973 -4.557 -13.358 1.00 89.12 183 MET A N 1
ATOM 1401 C CA . MET A 1 183 ? 6.297 -4.070 -14.694 1.00 89.12 183 MET A CA 1
ATOM 1402 C C . MET A 1 183 ? 5.793 -5.048 -15.763 1.00 89.12 183 MET A C 1
ATOM 1404 O O . MET A 1 183 ? 5.128 -4.629 -16.710 1.00 89.12 183 MET A O 1
ATOM 1408 N N . HIS A 1 184 ? 6.031 -6.351 -15.586 1.00 88.81 184 HIS A N 1
ATOM 1409 C CA . HIS A 1 184 ? 5.485 -7.387 -16.462 1.00 88.81 184 HIS A CA 1
ATOM 1410 C C . HIS A 1 184 ? 3.963 -7.306 -16.579 1.00 88.81 184 HIS A C 1
ATOM 1412 O O . HIS A 1 184 ? 3.456 -7.173 -17.698 1.00 88.81 184 HIS A O 1
ATOM 1418 N N . LEU A 1 185 ? 3.267 -7.331 -15.434 1.00 90.06 185 LEU A N 1
ATOM 1419 C CA . LEU A 1 185 ? 1.806 -7.278 -15.356 1.00 90.06 185 LEU A CA 1
ATOM 1420 C C . LEU A 1 185 ? 1.246 -6.045 -16.066 1.00 90.06 185 LEU A C 1
ATOM 1422 O O . LEU A 1 185 ? 0.264 -6.155 -16.794 1.00 90.06 185 LEU A O 1
ATOM 1426 N N . LEU A 1 186 ? 1.858 -4.874 -15.869 1.00 90.94 186 LEU A N 1
ATOM 1427 C CA . LEU A 1 186 ? 1.370 -3.624 -16.443 1.00 90.94 186 LEU A CA 1
ATOM 1428 C C . LEU A 1 186 ? 1.548 -3.552 -17.958 1.00 90.94 186 LEU A C 1
ATOM 1430 O O . LEU A 1 186 ? 0.628 -3.075 -18.622 1.00 90.94 186 LEU A O 1
ATOM 1434 N N . LEU A 1 187 ? 2.672 -4.019 -18.525 1.00 88.50 187 LEU A N 1
ATOM 1435 C CA . LEU A 1 187 ? 2.823 -3.972 -19.991 1.00 88.50 187 LEU A CA 1
ATOM 1436 C C . LEU A 1 187 ? 2.018 -5.065 -20.720 1.00 88.50 187 LEU A C 1
ATOM 1438 O O . LEU A 1 187 ? 1.891 -5.000 -21.938 1.00 88.50 187 LEU A O 1
ATOM 1442 N N . ASP A 1 188 ? 1.438 -6.033 -20.000 1.00 88.56 188 ASP A N 1
ATOM 1443 C CA . ASP A 1 188 ? 0.454 -6.972 -20.564 1.00 88.56 188 ASP A CA 1
ATOM 1444 C C . ASP A 1 188 ? -0.964 -6.383 -20.633 1.00 88.56 188 ASP A C 1
ATOM 1446 O O . ASP A 1 188 ? -1.841 -6.928 -21.313 1.00 88.56 188 ASP A O 1
ATOM 1450 N N . LYS A 1 189 ? -1.228 -5.277 -19.926 1.00 86.50 189 LYS A N 1
ATOM 1451 C CA . LYS A 1 189 ? -2.541 -4.623 -19.919 1.00 86.50 189 LYS A CA 1
ATOM 1452 C C . LYS A 1 189 ? -2.657 -3.574 -21.032 1.00 86.50 189 LYS A C 1
ATOM 1454 O O . LYS A 1 189 ? -1.662 -2.972 -21.429 1.00 86.50 189 LYS A O 1
ATOM 1459 N N . PRO A 1 190 ? -3.882 -3.295 -21.522 1.00 82.50 190 PRO A N 1
ATOM 1460 C CA . PRO A 1 190 ? -4.102 -2.221 -22.483 1.00 82.50 190 PRO A CA 1
ATOM 1461 C C . PRO A 1 190 ? -3.686 -0.866 -21.896 1.00 82.50 190 PRO A C 1
ATOM 1463 O O . PRO A 1 190 ? -4.241 -0.425 -20.891 1.00 82.50 190 PRO A O 1
ATOM 1466 N N . HIS A 1 191 ? -2.741 -0.186 -22.543 1.00 82.19 191 HIS A N 1
ATOM 1467 C CA . HIS A 1 191 ? -2.237 1.118 -22.112 1.00 82.19 191 HIS A CA 1
ATOM 1468 C C . HIS A 1 191 ? -2.129 2.098 -23.291 1.00 82.19 191 HIS A C 1
ATOM 1470 O O . HIS A 1 191 ? -1.809 1.711 -24.417 1.00 82.19 191 HIS A O 1
ATOM 1476 N N . GLY A 1 192 ? -2.391 3.385 -23.040 1.00 73.19 192 GLY A N 1
ATOM 1477 C CA . GLY A 1 192 ? -2.427 4.435 -24.073 1.00 73.19 192 GLY A CA 1
ATOM 1478 C C . GLY A 1 192 ? -1.056 4.921 -24.567 1.00 73.19 192 GLY A C 1
ATOM 1479 O O . GLY A 1 192 ? -0.997 5.721 -25.497 1.00 73.19 192 GLY A O 1
ATOM 1480 N N . GLY A 1 193 ? 0.030 4.453 -23.950 1.00 81.38 193 GLY A N 1
ATOM 1481 C CA . GLY A 1 193 ? 1.411 4.837 -24.240 1.00 81.38 193 GLY A CA 1
ATOM 1482 C C . GLY A 1 193 ? 2.307 4.591 -23.026 1.00 81.38 193 GLY A C 1
ATOM 1483 O O . GLY A 1 193 ? 1.807 4.488 -21.907 1.00 81.38 193 GLY A O 1
ATOM 1484 N N . LEU A 1 194 ? 3.618 4.479 -23.251 1.00 86.75 194 LEU A N 1
ATOM 1485 C CA . LEU A 1 194 ? 4.603 4.238 -22.194 1.00 86.75 194 LEU A CA 1
ATOM 1486 C C . LEU A 1 194 ? 5.523 5.453 -22.026 1.00 86.75 194 LEU A C 1
ATOM 1488 O O . LEU A 1 194 ? 6.069 5.931 -23.026 1.00 86.75 194 LEU A O 1
ATOM 1492 N N . PRO A 1 195 ? 5.763 5.933 -20.793 1.00 89.69 195 PRO A N 1
ATOM 1493 C CA . PRO A 1 195 ? 6.688 7.034 -20.527 1.00 89.69 195 PRO A CA 1
ATOM 1494 C C . PRO A 1 195 ? 8.148 6.552 -20.519 1.00 89.69 195 PRO A C 1
ATOM 1496 O O . PRO A 1 195 ? 8.849 6.695 -19.519 1.00 89.69 195 PRO A O 1
ATOM 1499 N N . ILE A 1 196 ? 8.606 5.971 -21.632 1.00 86.94 196 ILE A N 1
ATOM 1500 C CA . ILE A 1 196 ? 9.898 5.274 -21.734 1.00 86.94 196 ILE A CA 1
ATOM 1501 C C . ILE A 1 196 ? 11.069 6.142 -21.257 1.00 86.94 196 ILE A C 1
ATOM 1503 O O . ILE A 1 196 ? 11.876 5.681 -20.458 1.00 86.94 196 ILE A O 1
ATOM 1507 N N . GLU A 1 197 ? 11.132 7.408 -21.673 1.00 86.12 197 GLU A N 1
ATOM 1508 C CA . GLU A 1 197 ? 12.207 8.332 -21.278 1.00 86.12 197 GLU A CA 1
ATOM 1509 C C . GLU A 1 197 ? 12.275 8.523 -19.753 1.00 86.12 197 GLU A C 1
ATOM 1511 O O . GLU A 1 197 ? 13.319 8.303 -19.143 1.00 86.12 197 GLU A O 1
ATOM 1516 N N . LYS A 1 198 ? 11.135 8.804 -19.107 1.00 88.44 198 LYS A N 1
ATOM 1517 C CA . LYS A 1 198 ? 11.058 8.960 -17.644 1.00 88.44 198 LYS A CA 1
ATOM 1518 C C . LYS A 1 198 ? 11.348 7.649 -16.904 1.00 88.44 198 LYS A C 1
ATOM 1520 O O . LYS A 1 198 ? 11.883 7.669 -15.797 1.00 88.44 198 LYS A O 1
ATOM 1525 N N . MET A 1 199 ? 10.955 6.506 -17.475 1.00 88.12 199 MET A N 1
ATOM 1526 C CA . MET A 1 199 ? 11.237 5.187 -16.898 1.00 88.12 199 MET A CA 1
ATOM 1527 C C . MET A 1 199 ? 12.739 4.925 -16.893 1.00 88.12 199 MET A C 1
ATOM 1529 O O . MET A 1 199 ? 13.286 4.575 -15.855 1.00 88.12 199 MET A O 1
ATOM 1533 N N . VAL A 1 200 ? 13.405 5.167 -18.023 1.00 86.75 200 VAL A N 1
ATOM 1534 C CA . VAL A 1 200 ? 14.859 5.050 -18.177 1.00 86.75 200 VAL A CA 1
ATOM 1535 C C . VAL A 1 200 ? 15.590 5.935 -17.164 1.00 86.75 200 VAL A C 1
ATOM 1537 O O . VAL A 1 200 ? 16.445 5.432 -16.440 1.00 86.75 200 VAL A O 1
ATOM 1540 N N . GLU A 1 201 ? 15.213 7.209 -17.030 1.00 85.12 201 GLU A N 1
ATOM 1541 C CA . GLU A 1 201 ? 15.789 8.109 -16.014 1.00 85.12 201 GLU A CA 1
ATOM 1542 C C . GLU A 1 201 ? 15.614 7.573 -14.583 1.00 85.12 201 GLU A C 1
ATOM 1544 O O . GLU A 1 201 ? 16.513 7.675 -13.744 1.00 85.12 201 GLU A O 1
ATOM 1549 N N . LYS A 1 202 ? 14.454 6.981 -14.278 1.00 84.25 202 LYS A N 1
ATOM 1550 C CA . LYS A 1 202 ? 14.191 6.408 -12.956 1.00 84.25 202 LYS A CA 1
ATOM 1551 C C . LYS A 1 202 ? 15.005 5.140 -12.692 1.00 84.25 202 LYS A C 1
ATOM 1553 O O . LYS A 1 202 ? 15.444 4.942 -11.560 1.00 84.25 202 LYS A O 1
ATOM 1558 N N . LEU A 1 203 ? 15.222 4.307 -13.709 1.00 82.25 203 LEU A N 1
ATOM 1559 C CA . LEU A 1 203 ? 16.036 3.091 -13.608 1.00 82.25 203 LEU A CA 1
ATOM 1560 C C . LEU A 1 203 ? 17.500 3.407 -13.279 1.00 82.25 203 LEU A C 1
ATOM 1562 O O . LEU A 1 203 ? 18.103 2.666 -12.511 1.00 82.25 203 LEU A O 1
ATOM 1566 N N . SER A 1 204 ? 18.030 4.545 -13.742 1.00 75.25 204 SER A N 1
ATOM 1567 C CA . SER A 1 204 ? 19.397 4.993 -13.420 1.00 75.25 204 SER A CA 1
ATOM 1568 C C . SER A 1 204 ? 19.613 5.323 -11.944 1.00 75.25 204 SER A C 1
ATOM 1570 O O . SER A 1 204 ? 20.748 5.388 -11.493 1.00 75.25 204 SER A O 1
ATOM 1572 N N . ASN A 1 205 ? 18.536 5.557 -11.190 1.00 69.12 205 ASN A N 1
ATOM 1573 C CA . ASN A 1 205 ? 18.588 5.953 -9.782 1.00 69.12 205 ASN A CA 1
ATOM 1574 C C . ASN A 1 205 ? 18.179 4.819 -8.823 1.00 69.12 205 ASN A C 1
ATOM 1576 O O . ASN A 1 205 ? 18.045 5.052 -7.622 1.00 69.12 205 ASN A O 1
ATOM 1580 N N . ASN A 1 206 ? 17.899 3.615 -9.335 1.00 64.69 206 ASN A N 1
ATOM 1581 C CA . ASN A 1 206 ? 17.362 2.504 -8.554 1.00 64.69 206 ASN A CA 1
ATOM 1582 C C . ASN A 1 206 ? 18.275 1.275 -8.686 1.00 64.69 206 ASN A C 1
ATOM 1584 O O . ASN A 1 206 ? 18.643 0.911 -9.796 1.00 64.69 206 ASN A O 1
ATOM 1588 N N . TYR A 1 207 ? 18.652 0.642 -7.573 1.00 59.00 207 TYR A N 1
ATOM 1589 C CA . TYR A 1 207 ? 19.834 -0.238 -7.544 1.00 59.00 207 TYR A CA 1
ATOM 1590 C C . TYR A 1 207 ? 19.541 -1.742 -7.613 1.00 59.00 207 TYR A C 1
ATOM 1592 O O . TYR A 1 207 ? 20.409 -2.497 -8.030 1.00 59.00 207 TYR A O 1
ATOM 1600 N N . LEU A 1 208 ? 18.354 -2.200 -7.198 1.00 59.88 208 LEU A N 1
ATOM 1601 C CA . LEU A 1 208 ? 18.105 -3.639 -7.002 1.00 59.88 208 LEU A CA 1
ATOM 1602 C C . LEU A 1 208 ? 17.414 -4.304 -8.204 1.00 59.88 208 LEU A C 1
ATOM 1604 O O . LEU A 1 208 ? 17.946 -5.263 -8.749 1.00 59.88 208 LEU A O 1
ATOM 1608 N N . ASP A 1 209 ? 16.286 -3.756 -8.668 1.00 66.62 209 ASP A N 1
ATOM 1609 C CA . ASP A 1 209 ? 15.470 -4.372 -9.736 1.00 66.62 209 ASP A CA 1
ATOM 1610 C C . ASP A 1 209 ? 15.540 -3.630 -11.084 1.00 66.62 209 ASP A C 1
ATOM 1612 O O . ASP A 1 209 ? 14.787 -3.924 -12.017 1.00 66.62 209 ASP A O 1
ATOM 1616 N N . SER A 1 210 ? 16.440 -2.650 -11.212 1.00 74.56 210 SER A N 1
ATOM 1617 C CA . SER A 1 210 ? 16.551 -1.826 -12.421 1.00 74.56 210 SER A CA 1
ATOM 1618 C C . SER A 1 210 ? 17.081 -2.597 -13.627 1.00 74.56 210 SER A C 1
ATOM 1620 O O . SER A 1 210 ? 16.597 -2.369 -14.735 1.00 74.56 210 SER A O 1
ATOM 1622 N N . CYS A 1 211 ? 18.007 -3.540 -13.422 1.00 75.25 211 CYS A N 1
ATOM 1623 C CA . CYS A 1 211 ? 18.513 -4.430 -14.471 1.00 75.25 211 CYS A CA 1
ATOM 1624 C C . CYS A 1 211 ? 17.382 -5.255 -15.085 1.00 75.25 211 CYS A C 1
ATOM 1626 O O . CYS A 1 211 ? 17.182 -5.218 -16.296 1.00 75.25 211 CYS A O 1
ATOM 1628 N N . VAL A 1 212 ? 16.587 -5.915 -14.237 1.00 80.50 212 VAL A N 1
ATOM 1629 C CA . VAL A 1 212 ? 15.473 -6.755 -14.687 1.00 80.50 212 VAL A CA 1
ATOM 1630 C C . VAL A 1 212 ? 14.454 -5.903 -15.430 1.00 80.50 212 VAL A C 1
ATOM 1632 O O . VAL A 1 212 ? 14.101 -6.215 -16.559 1.00 80.50 212 VAL A O 1
ATOM 1635 N N . ALA A 1 213 ? 14.030 -4.772 -14.860 1.00 83.06 213 ALA A N 1
ATOM 1636 C CA . ALA A 1 213 ? 13.088 -3.883 -15.533 1.00 83.06 213 ALA A CA 1
ATOM 1637 C C . ALA A 1 213 ? 13.613 -3.372 -16.891 1.00 83.06 213 ALA A C 1
ATOM 1639 O O . ALA A 1 213 ? 12.833 -3.250 -17.837 1.00 83.06 213 ALA A O 1
ATOM 1640 N N . LEU A 1 214 ? 14.917 -3.103 -17.013 1.00 84.62 214 LEU A N 1
ATOM 1641 C CA . LEU A 1 214 ? 15.539 -2.703 -18.273 1.00 84.62 214 LEU A CA 1
ATOM 1642 C C . LEU A 1 214 ? 15.540 -3.849 -19.296 1.00 84.62 214 LEU A C 1
ATOM 1644 O O . LEU A 1 214 ? 15.172 -3.621 -20.450 1.00 84.62 214 LEU A O 1
ATOM 1648 N N . ASP A 1 215 ? 15.871 -5.071 -18.872 1.00 85.06 215 ASP A N 1
ATOM 1649 C CA . ASP A 1 215 ? 15.803 -6.277 -19.704 1.00 85.06 215 ASP A CA 1
ATOM 1650 C C . ASP A 1 215 ? 14.389 -6.506 -20.251 1.00 85.06 215 ASP A C 1
ATOM 1652 O O . ASP A 1 215 ? 14.222 -6.769 -21.443 1.00 85.06 215 ASP A O 1
ATOM 1656 N N . LEU A 1 216 ? 13.348 -6.286 -19.444 1.00 86.06 216 LEU A N 1
ATOM 1657 C CA . LEU A 1 216 ? 11.955 -6.428 -19.889 1.00 86.06 216 LEU A CA 1
ATOM 1658 C C . LEU A 1 216 ? 11.560 -5.441 -20.984 1.00 86.06 216 LEU A C 1
ATOM 1660 O O . LEU A 1 216 ? 10.893 -5.808 -21.958 1.00 86.06 216 LEU A O 1
ATOM 1664 N N . LEU A 1 217 ? 11.976 -4.181 -20.850 1.00 87.25 217 LEU A N 1
ATOM 1665 C CA . LEU A 1 217 ? 11.744 -3.170 -21.884 1.00 87.25 217 LEU A CA 1
ATOM 1666 C C . LEU A 1 217 ? 12.454 -3.552 -23.187 1.00 87.25 217 LEU A C 1
ATOM 1668 O O . LEU A 1 217 ? 11.944 -3.338 -24.290 1.00 87.25 217 LEU A O 1
ATOM 1672 N N . PHE A 1 218 ? 13.619 -4.167 -23.055 1.00 85.62 218 PHE A N 1
ATOM 1673 C CA . PHE A 1 218 ? 14.438 -4.650 -24.146 1.00 85.62 218 PHE A CA 1
ATOM 1674 C C . PHE A 1 218 ? 13.886 -5.896 -24.844 1.00 85.62 218 PHE A C 1
ATOM 1676 O O . PHE A 1 218 ? 13.977 -5.997 -26.070 1.00 85.62 218 PHE A O 1
ATOM 1683 N N . GLU A 1 219 ? 13.325 -6.847 -24.103 1.00 86.44 219 GLU A N 1
ATOM 1684 C CA . GLU A 1 219 ? 12.663 -8.045 -24.632 1.00 86.44 219 GLU A CA 1
ATOM 1685 C C . GLU A 1 219 ? 11.388 -7.701 -25.401 1.00 86.44 219 GLU A C 1
ATOM 1687 O O . GLU A 1 219 ? 11.101 -8.294 -26.442 1.00 86.44 219 GLU A O 1
ATOM 1692 N N . ARG A 1 220 ? 10.649 -6.687 -24.939 1.00 84.50 220 ARG A N 1
ATOM 1693 C CA . ARG A 1 220 ? 9.426 -6.207 -25.598 1.00 84.50 220 ARG A CA 1
ATOM 1694 C C . ARG A 1 220 ? 9.687 -5.237 -26.756 1.00 84.50 220 ARG A C 1
ATOM 1696 O O . ARG A 1 220 ? 8.736 -4.694 -27.311 1.00 84.50 220 ARG A O 1
ATOM 1703 N N . ASN A 1 221 ? 10.950 -5.045 -27.156 1.00 83.62 221 ASN A N 1
ATOM 1704 C CA . ASN A 1 221 ? 11.378 -4.100 -28.198 1.00 83.62 221 ASN A CA 1
ATOM 1705 C C . ASN A 1 221 ? 10.897 -2.655 -27.948 1.00 83.62 221 ASN A C 1
ATOM 1707 O O . ASN A 1 221 ? 10.624 -1.911 -28.890 1.00 83.62 221 ASN A O 1
ATOM 1711 N N . LEU A 1 222 ? 10.783 -2.259 -26.677 1.00 84.06 222 LEU A N 1
ATOM 1712 C CA . LEU A 1 222 ? 10.377 -0.913 -26.256 1.00 84.06 222 LEU A CA 1
ATOM 1713 C C . LEU A 1 222 ? 11.573 0.038 -26.120 1.00 84.06 222 LEU A C 1
ATOM 1715 O O . LEU A 1 222 ? 11.395 1.255 -26.080 1.00 84.06 222 LEU A O 1
ATOM 1719 N N . LEU A 1 223 ? 12.785 -0.518 -26.057 1.00 83.50 223 LEU A N 1
ATOM 1720 C CA . LEU A 1 223 ? 14.047 0.208 -25.987 1.00 83.50 223 LEU A CA 1
ATOM 1721 C C . LEU A 1 223 ? 15.030 -0.278 -27.050 1.00 83.50 223 LEU A C 1
ATOM 1723 O O . LEU A 1 223 ? 15.143 -1.471 -27.332 1.00 83.50 223 LEU A O 1
ATOM 1727 N N . THR A 1 224 ? 15.801 0.664 -27.582 1.00 81.94 224 THR A N 1
ATOM 1728 C CA . THR A 1 224 ? 16.959 0.409 -28.442 1.00 81.94 224 THR A CA 1
ATOM 1729 C C . THR A 1 224 ? 18.190 1.028 -27.808 1.00 81.94 224 THR A C 1
ATOM 1731 O O . THR A 1 224 ? 18.133 2.177 -27.368 1.00 81.94 224 THR A O 1
ATOM 1734 N N . VAL A 1 225 ? 19.304 0.294 -27.792 1.00 80.94 225 VAL A N 1
ATOM 1735 C CA . VAL A 1 225 ? 20.575 0.829 -27.297 1.00 80.94 225 VAL A CA 1
ATOM 1736 C C . VAL A 1 225 ? 21.039 1.946 -28.230 1.00 80.94 225 VAL A C 1
ATOM 1738 O O . VAL A 1 225 ? 21.241 1.728 -29.423 1.00 80.94 225 VAL A O 1
ATOM 1741 N N . ASN A 1 226 ? 21.162 3.154 -27.690 1.00 82.19 226 ASN A N 1
ATOM 1742 C CA . ASN A 1 226 ? 21.659 4.331 -28.389 1.00 82.19 226 ASN A CA 1
ATOM 1743 C C . ASN A 1 226 ? 22.527 5.173 -27.441 1.00 82.19 226 ASN A C 1
ATOM 1745 O O . ASN A 1 226 ? 22.589 4.913 -26.240 1.00 82.19 226 ASN A O 1
ATOM 1749 N N . GLU A 1 227 ? 23.183 6.189 -27.993 1.00 81.94 227 GLU A N 1
ATOM 1750 C CA . GLU A 1 227 ? 24.040 7.122 -27.252 1.00 81.94 227 GLU A CA 1
ATOM 1751 C C . GLU A 1 227 ? 23.323 7.760 -26.053 1.00 81.94 227 GLU A C 1
ATOM 1753 O O . GLU A 1 227 ? 23.834 7.716 -24.938 1.00 81.94 227 GLU A O 1
ATOM 1758 N N . GLN A 1 228 ? 22.102 8.271 -26.243 1.00 84.56 228 GLN A N 1
ATOM 1759 C CA . GLN A 1 228 ? 21.336 8.923 -25.175 1.00 84.56 228 GLN A CA 1
ATOM 1760 C C . GLN A 1 228 ? 21.034 7.971 -24.006 1.00 84.56 228 GLN A C 1
ATOM 1762 O O . GLN A 1 228 ? 21.106 8.370 -22.842 1.00 84.56 228 GLN A O 1
ATOM 1767 N N . LEU A 1 229 ? 20.709 6.710 -24.298 1.00 84.12 229 LEU A N 1
ATOM 1768 C CA . LEU A 1 229 ? 20.426 5.692 -23.292 1.00 84.12 229 LEU A CA 1
ATOM 1769 C C . LEU A 1 229 ? 21.687 5.330 -22.502 1.00 84.12 229 LEU A C 1
ATOM 1771 O O . LEU A 1 229 ? 21.633 5.284 -21.275 1.00 84.12 229 LEU A O 1
ATOM 1775 N N . VAL A 1 230 ? 22.816 5.133 -23.194 1.00 81.62 230 VAL A N 1
ATOM 1776 C CA . VAL A 1 230 ? 24.119 4.876 -22.561 1.00 81.62 230 VAL A CA 1
ATOM 1777 C C . VAL A 1 230 ? 24.509 6.045 -21.660 1.00 81.62 230 VAL A C 1
ATOM 1779 O O . VAL A 1 230 ? 24.859 5.829 -20.508 1.00 81.62 230 VAL A O 1
ATOM 1782 N N . GLU A 1 231 ? 24.374 7.286 -22.132 1.00 83.00 231 GLU A N 1
ATOM 1783 C CA . GLU A 1 231 ? 24.661 8.481 -21.331 1.00 83.00 231 GLU A CA 1
ATOM 1784 C C . GLU A 1 231 ? 23.777 8.610 -20.088 1.00 83.00 231 GLU A C 1
ATOM 1786 O O . GLU A 1 231 ? 24.255 9.058 -19.047 1.00 83.00 231 GLU A O 1
ATOM 1791 N N . THR A 1 232 ? 22.498 8.240 -20.195 1.00 84.12 232 THR A N 1
ATOM 1792 C CA . THR A 1 232 ? 21.541 8.332 -19.081 1.00 84.12 232 THR A CA 1
ATOM 1793 C C . THR A 1 232 ? 21.837 7.276 -18.020 1.00 84.12 232 THR A C 1
ATOM 1795 O O . THR A 1 232 ? 21.834 7.583 -16.832 1.00 84.12 232 THR A O 1
ATOM 1798 N N . GLN A 1 233 ? 22.157 6.048 -18.442 1.00 81.56 233 GLN A N 1
ATOM 1799 C CA . GLN A 1 233 ? 22.489 4.948 -17.533 1.00 81.56 233 GLN A CA 1
ATOM 1800 C C . GLN A 1 233 ? 23.938 4.968 -17.036 1.00 81.56 233 GLN A C 1
ATOM 1802 O O . GLN A 1 233 ? 24.254 4.235 -16.109 1.00 81.56 233 GLN A O 1
ATOM 1807 N N . ALA A 1 234 ? 24.818 5.798 -17.603 1.00 78.38 234 ALA A N 1
ATOM 1808 C CA . ALA A 1 234 ? 26.245 5.791 -17.280 1.00 78.38 234 ALA A CA 1
ATOM 1809 C C . ALA A 1 234 ? 26.573 6.080 -15.805 1.00 78.38 234 ALA A C 1
ATOM 1811 O O . ALA A 1 234 ? 27.667 5.756 -15.357 1.00 78.38 234 ALA A O 1
ATOM 1812 N N . ALA A 1 235 ? 25.643 6.679 -15.057 1.00 73.75 235 ALA A N 1
ATOM 1813 C CA . ALA A 1 235 ? 25.789 6.921 -13.623 1.00 73.75 235 ALA A CA 1
ATOM 1814 C C . ALA A 1 235 ? 25.522 5.676 -12.748 1.00 73.75 235 ALA A C 1
ATOM 1816 O O . ALA A 1 235 ? 25.724 5.747 -11.541 1.00 73.75 235 ALA A O 1
ATOM 1817 N N . SER A 1 236 ? 25.047 4.562 -13.319 1.00 73.19 236 SER A N 1
ATOM 1818 C CA . SER A 1 236 ? 24.707 3.344 -12.577 1.00 73.19 236 SER A CA 1
ATOM 1819 C C . SER A 1 236 ? 25.282 2.103 -13.256 1.00 73.19 236 SER A C 1
ATOM 1821 O O . SER A 1 236 ? 24.945 1.798 -14.404 1.00 73.19 236 SER A O 1
ATOM 1823 N N . TYR A 1 237 ? 26.127 1.356 -12.541 1.00 72.38 237 TYR A N 1
ATOM 1824 C CA . TYR A 1 237 ? 26.793 0.179 -13.096 1.00 72.38 237 TYR A CA 1
ATOM 1825 C C . TYR A 1 237 ? 25.823 -0.908 -13.546 1.00 72.38 237 TYR A C 1
ATOM 1827 O O . TYR A 1 237 ? 25.979 -1.420 -14.648 1.00 72.38 237 TYR A O 1
ATOM 1835 N N . GLY A 1 238 ? 24.809 -1.255 -12.747 1.00 72.69 238 GLY A N 1
ATOM 1836 C CA . GLY A 1 238 ? 23.888 -2.354 -13.067 1.00 72.69 238 GLY A CA 1
ATOM 1837 C C . GLY A 1 238 ? 23.206 -2.188 -14.437 1.00 72.69 238 GLY A C 1
ATOM 1838 O O . GLY A 1 238 ? 23.402 -3.025 -15.331 1.00 72.69 238 GLY A O 1
ATOM 1839 N N . PRO A 1 239 ? 22.438 -1.104 -14.652 1.00 75.44 239 PRO A N 1
ATOM 1840 C CA . PRO A 1 239 ? 21.838 -0.781 -15.943 1.00 75.44 239 PRO A CA 1
ATOM 1841 C C . PRO A 1 239 ? 22.862 -0.633 -17.077 1.00 75.44 239 PRO A C 1
ATOM 1843 O O . PRO A 1 239 ? 22.631 -1.156 -18.167 1.00 75.44 239 PRO A O 1
ATOM 1846 N N . LEU A 1 240 ? 24.011 0.020 -16.842 1.00 77.31 240 LEU A N 1
ATOM 1847 C CA . LEU A 1 240 ? 25.054 0.183 -17.862 1.00 77.31 240 LEU A CA 1
ATOM 1848 C C . LEU A 1 240 ? 25.667 -1.160 -18.287 1.00 77.31 240 LEU A C 1
ATOM 1850 O O . LEU A 1 240 ? 25.800 -1.433 -19.478 1.00 77.31 240 LEU A O 1
ATOM 1854 N N . ASN A 1 241 ? 25.993 -2.028 -17.335 1.00 75.81 241 ASN A N 1
ATOM 1855 C CA . ASN A 1 241 ? 26.515 -3.366 -17.592 1.00 75.81 241 ASN A CA 1
ATOM 1856 C C . ASN A 1 241 ? 25.495 -4.212 -18.371 1.00 75.81 241 ASN A C 1
ATOM 1858 O O . ASN A 1 241 ? 25.848 -4.892 -19.332 1.00 75.81 241 ASN A O 1
ATOM 1862 N N . THR A 1 242 ? 24.209 -4.106 -18.023 1.00 77.25 242 THR A N 1
ATOM 1863 C CA . THR A 1 242 ? 23.109 -4.773 -18.743 1.00 77.25 242 THR A CA 1
ATOM 1864 C C . THR A 1 242 ? 23.044 -4.315 -20.208 1.00 77.25 242 THR A C 1
ATOM 1866 O O . THR A 1 242 ? 22.971 -5.140 -21.122 1.00 77.25 242 THR A O 1
ATOM 1869 N N . LEU A 1 243 ? 23.167 -3.004 -20.456 1.00 80.69 243 LEU A N 1
ATOM 1870 C CA . LEU A 1 243 ? 23.224 -2.436 -21.809 1.00 80.69 243 LEU A CA 1
ATOM 1871 C C . LEU A 1 243 ? 24.405 -2.970 -22.624 1.00 80.69 243 LEU A C 1
ATOM 1873 O O . LEU A 1 243 ? 24.222 -3.373 -23.775 1.00 80.69 243 LEU A O 1
ATOM 1877 N N . LEU A 1 244 ? 25.605 -2.970 -22.038 1.00 79.00 244 LEU A N 1
ATOM 1878 C CA . LEU A 1 244 ? 26.839 -3.362 -22.722 1.00 79.00 244 LEU A CA 1
ATOM 1879 C C . LEU A 1 244 ? 26.912 -4.867 -22.983 1.00 79.00 244 LEU A C 1
ATOM 1881 O O . LEU A 1 244 ? 27.382 -5.276 -24.042 1.00 79.00 244 LEU A O 1
ATOM 1885 N N . ASN A 1 245 ? 26.374 -5.692 -22.081 1.00 78.56 245 ASN A N 1
ATOM 1886 C CA . ASN A 1 245 ? 26.252 -7.132 -22.309 1.00 78.56 245 ASN A CA 1
ATOM 1887 C C . ASN A 1 245 ? 25.315 -7.449 -23.481 1.00 78.56 245 ASN A C 1
ATOM 1889 O O . ASN A 1 245 ? 25.563 -8.388 -24.238 1.00 78.56 245 ASN A O 1
ATOM 1893 N N . ARG A 1 246 ? 24.248 -6.660 -23.659 1.00 75.88 246 ARG A N 1
ATOM 1894 C CA . ARG A 1 246 ? 23.293 -6.846 -24.759 1.00 75.88 246 ARG A CA 1
ATOM 1895 C C . ARG A 1 246 ? 23.793 -6.272 -26.084 1.00 75.88 246 ARG A C 1
ATOM 1897 O O . ARG A 1 246 ? 23.488 -6.823 -27.139 1.00 75.88 246 ARG A O 1
ATOM 1904 N N . SER A 1 247 ? 24.543 -5.174 -26.034 1.00 79.12 247 SER A N 1
ATOM 1905 C CA . SER A 1 247 ? 25.126 -4.512 -27.201 1.00 79.12 247 SER A CA 1
ATOM 1906 C C . SER A 1 247 ? 26.568 -4.083 -26.911 1.00 79.12 247 SER A C 1
ATOM 1908 O O . SER A 1 247 ? 26.794 -2.928 -26.543 1.00 79.12 247 SER A O 1
ATOM 1910 N N . PRO A 1 248 ? 27.556 -4.968 -27.137 1.00 73.50 248 PRO A N 1
ATOM 1911 C CA . PRO A 1 248 ? 28.971 -4.646 -26.935 1.00 73.50 248 PRO A CA 1
ATOM 1912 C C . PRO A 1 248 ? 29.461 -3.478 -27.803 1.00 73.50 248 PRO A C 1
ATOM 1914 O O . PRO A 1 248 ? 30.378 -2.761 -27.417 1.00 73.50 248 PRO A O 1
ATOM 1917 N N . ASP A 1 249 ? 28.813 -3.259 -28.951 1.00 76.31 249 ASP A N 1
ATOM 1918 C CA . ASP A 1 249 ? 29.119 -2.179 -29.898 1.00 76.31 249 ASP A CA 1
ATOM 1919 C C . ASP A 1 249 ? 28.394 -0.858 -29.567 1.00 76.31 249 ASP A C 1
ATOM 1921 O O . ASP A 1 249 ? 28.318 0.045 -30.405 1.00 76.31 249 ASP A O 1
ATOM 1925 N N . ALA A 1 250 ? 27.800 -0.737 -28.374 1.00 78.31 250 ALA A N 1
ATOM 1926 C CA . ALA A 1 250 ? 27.099 0.478 -27.975 1.00 78.31 250 ALA A CA 1
ATOM 1927 C C . ALA A 1 250 ? 28.047 1.696 -27.983 1.00 78.31 250 ALA A C 1
ATOM 1929 O O . ALA A 1 250 ? 29.184 1.604 -27.510 1.00 78.31 250 ALA A O 1
ATOM 1930 N N . PRO A 1 251 ? 27.600 2.861 -28.487 1.00 74.25 251 PRO A N 1
ATOM 1931 C CA . PRO A 1 251 ? 28.443 4.047 -28.549 1.00 74.25 251 PRO A CA 1
ATOM 1932 C C . PRO A 1 251 ? 28.716 4.588 -27.139 1.00 74.25 251 PRO A C 1
ATOM 1934 O O . PRO A 1 251 ? 27.817 5.104 -26.477 1.00 74.25 251 PRO A O 1
ATOM 1937 N N . ILE A 1 252 ? 29.971 4.495 -26.694 1.00 79.19 252 ILE A N 1
ATOM 1938 C CA . ILE A 1 252 ? 30.446 5.134 -25.462 1.00 79.19 252 ILE A CA 1
ATOM 1939 C C . ILE A 1 252 ? 30.922 6.548 -25.792 1.00 79.19 252 ILE A C 1
ATOM 1941 O O . ILE A 1 252 ? 31.913 6.728 -26.503 1.00 79.19 252 ILE A O 1
ATOM 1945 N N . THR A 1 253 ? 30.229 7.557 -25.272 1.00 80.38 253 THR A N 1
ATOM 1946 C CA . THR A 1 253 ? 30.566 8.967 -25.504 1.00 80.38 253 THR A CA 1
ATOM 1947 C C . THR A 1 253 ? 31.349 9.572 -24.352 1.00 80.38 253 THR A C 1
ATOM 1949 O O . THR A 1 253 ? 31.322 9.082 -23.224 1.00 80.38 253 THR A O 1
ATOM 1952 N N . GLU A 1 254 ? 32.025 10.692 -24.614 1.00 75.69 254 GLU A N 1
ATOM 1953 C CA . GLU A 1 254 ? 32.721 11.466 -23.579 1.00 75.69 254 GLU A CA 1
ATOM 1954 C C . GLU A 1 254 ? 31.772 11.852 -22.436 1.00 75.69 254 GLU A C 1
ATOM 1956 O O . GLU A 1 254 ? 32.131 11.769 -21.264 1.00 75.69 254 GLU A O 1
ATOM 1961 N N . LYS A 1 255 ? 30.524 12.204 -22.760 1.00 77.69 255 LYS A N 1
ATOM 1962 C CA . LYS A 1 255 ? 29.510 12.550 -21.765 1.00 77.69 255 LYS A CA 1
ATOM 1963 C C . LYS A 1 255 ? 29.114 11.352 -20.901 1.00 77.69 255 LYS A C 1
ATOM 1965 O O . LYS A 1 255 ? 28.956 11.543 -19.698 1.00 77.69 255 LYS A O 1
ATOM 1970 N N . ALA A 1 256 ? 29.010 10.146 -21.464 1.00 77.31 256 ALA A N 1
ATOM 1971 C CA . ALA A 1 256 ? 28.787 8.927 -20.685 1.00 77.31 256 ALA A CA 1
ATOM 1972 C C . ALA A 1 256 ? 29.947 8.680 -19.704 1.00 77.31 256 ALA A C 1
ATOM 1974 O O . ALA A 1 256 ? 29.721 8.492 -18.511 1.00 77.31 256 ALA A O 1
ATOM 1975 N N . VAL A 1 257 ? 31.195 8.799 -20.169 1.00 75.38 257 VAL A N 1
ATOM 1976 C CA . VAL A 1 257 ? 32.390 8.647 -19.317 1.00 75.38 257 VAL A CA 1
ATOM 1977 C C . VAL A 1 257 ? 32.428 9.701 -18.203 1.00 75.38 257 VAL A C 1
ATOM 1979 O O . VAL A 1 257 ? 32.706 9.382 -17.050 1.00 75.38 257 VAL A O 1
ATOM 1982 N N . LEU A 1 258 ? 32.091 10.956 -18.514 1.00 76.44 258 LEU A N 1
ATOM 1983 C CA . LEU A 1 258 ? 32.011 12.030 -17.522 1.00 76.44 258 LEU A CA 1
ATOM 1984 C C . LEU A 1 258 ? 30.894 11.812 -16.494 1.00 76.44 258 LEU A C 1
ATOM 1986 O O . LEU A 1 258 ? 31.035 12.271 -15.364 1.00 76.44 258 LEU A O 1
ATOM 1990 N N . GLN A 1 259 ? 29.781 11.172 -16.864 1.00 73.44 259 GLN A N 1
ATOM 1991 C CA . GLN A 1 259 ? 28.716 10.829 -15.916 1.00 73.44 259 GLN A CA 1
ATOM 1992 C C . GLN A 1 259 ? 29.135 9.685 -14.994 1.00 73.44 259 GLN A C 1
ATOM 1994 O O . GLN A 1 259 ? 28.989 9.825 -13.784 1.00 73.44 259 GLN A O 1
ATOM 1999 N N . ALA A 1 260 ? 29.749 8.630 -15.537 1.00 70.25 260 ALA A N 1
ATOM 2000 C CA . ALA A 1 260 ? 30.315 7.542 -14.739 1.00 70.25 260 ALA A CA 1
ATOM 2001 C C . ALA A 1 260 ? 31.353 8.054 -13.721 1.00 70.25 260 ALA A C 1
ATOM 2003 O O . ALA A 1 260 ? 31.364 7.649 -12.564 1.00 70.25 260 ALA A O 1
ATOM 2004 N N . ALA A 1 261 ? 32.179 9.030 -14.113 1.00 67.94 261 ALA A N 1
ATOM 2005 C CA . ALA A 1 261 ? 33.191 9.620 -13.236 1.00 67.94 261 ALA A CA 1
ATOM 2006 C C . ALA A 1 261 ? 32.627 10.499 -12.097 1.00 67.94 261 ALA A C 1
ATOM 2008 O O . ALA A 1 261 ? 33.357 10.811 -11.154 1.00 67.94 261 ALA A O 1
ATOM 2009 N N . LYS A 1 262 ? 31.364 10.947 -12.170 1.00 68.69 262 LYS A N 1
ATOM 2010 C CA . LYS A 1 262 ? 30.753 11.809 -11.138 1.00 68.69 262 LYS A CA 1
ATOM 2011 C C . LYS A 1 262 ? 30.272 11.040 -9.915 1.00 68.69 262 LYS A C 1
ATOM 2013 O O . LYS A 1 262 ? 30.151 11.655 -8.856 1.00 68.69 262 LYS A O 1
ATOM 2018 N N . ASP A 1 263 ? 30.021 9.742 -10.048 1.00 56.84 263 ASP A N 1
ATOM 2019 C CA . ASP A 1 263 ? 29.550 8.906 -8.946 1.00 56.84 263 ASP A CA 1
ATOM 2020 C C . ASP A 1 263 ? 30.434 7.662 -8.736 1.00 56.84 263 ASP A C 1
ATOM 2022 O O . ASP A 1 263 ? 29.990 6.534 -8.923 1.00 56.84 263 ASP A O 1
ATOM 2026 N N . PRO A 1 264 ? 31.706 7.836 -8.325 1.00 49.38 264 PRO A N 1
ATOM 2027 C CA . PRO A 1 264 ? 32.642 6.723 -8.158 1.00 49.38 264 PRO A CA 1
ATOM 2028 C C . PRO A 1 264 ? 32.352 5.834 -6.933 1.00 49.38 264 PRO A C 1
ATOM 2030 O O . PRO A 1 264 ? 33.166 4.978 -6.611 1.00 49.38 264 PRO A O 1
ATOM 2033 N N . ARG A 1 265 ? 31.264 6.072 -6.181 1.00 48.09 265 ARG A N 1
ATOM 2034 C CA . ARG A 1 265 ? 31.068 5.521 -4.821 1.00 48.09 265 ARG A CA 1
ATOM 2035 C C . ARG A 1 265 ? 29.842 4.630 -4.635 1.00 48.09 265 ARG A C 1
ATOM 2037 O O . ARG A 1 265 ? 29.624 4.180 -3.514 1.00 48.09 265 ARG A O 1
ATOM 2044 N N . ASN A 1 266 ? 29.051 4.372 -5.671 1.00 47.53 266 ASN A N 1
ATOM 2045 C CA . ASN A 1 266 ? 27.829 3.575 -5.520 1.00 47.53 266 ASN A CA 1
ATOM 2046 C C . ASN A 1 266 ? 27.970 2.088 -5.894 1.00 47.53 266 ASN A C 1
ATOM 2048 O O . ASN A 1 266 ? 27.018 1.341 -5.686 1.00 47.53 266 ASN A O 1
ATOM 2052 N N . ASP A 1 267 ? 29.158 1.648 -6.329 1.00 49.34 267 ASP A N 1
ATOM 2053 C CA . ASP A 1 267 ? 29.421 0.271 -6.784 1.00 49.34 267 ASP A CA 1
ATOM 2054 C C . ASP A 1 267 ? 30.474 -0.477 -5.952 1.00 49.34 267 ASP A C 1
ATOM 2056 O O . ASP A 1 267 ? 31.128 -1.397 -6.430 1.00 49.34 267 ASP A O 1
ATOM 2060 N N . GLU A 1 268 ? 30.649 -0.145 -4.672 1.00 46.41 268 GLU A N 1
ATOM 2061 C CA . GLU A 1 268 ? 31.392 -1.044 -3.783 1.00 46.41 268 GLU A CA 1
ATOM 2062 C C . GLU A 1 268 ? 30.465 -2.159 -3.286 1.00 46.41 268 GLU A C 1
ATOM 2064 O O . GLU A 1 268 ? 29.965 -2.143 -2.159 1.00 46.41 268 GLU A O 1
ATOM 2069 N N . THR A 1 269 ? 30.251 -3.181 -4.116 1.00 49.34 269 THR A N 1
ATOM 2070 C CA . THR A 1 269 ? 29.992 -4.498 -3.529 1.00 49.34 269 THR A CA 1
ATOM 2071 C C . THR A 1 269 ? 31.291 -4.979 -2.880 1.00 49.34 269 THR A C 1
ATOM 2073 O O . THR A 1 269 ? 32.385 -4.775 -3.408 1.00 49.34 269 THR A O 1
ATOM 2076 N N . ALA A 1 270 ? 31.198 -5.627 -1.715 1.00 47.22 270 ALA A N 1
ATOM 2077 C CA . ALA A 1 270 ? 32.360 -6.107 -0.955 1.00 47.22 270 ALA A CA 1
ATOM 2078 C C . ALA A 1 270 ? 33.286 -7.061 -1.749 1.00 47.22 270 ALA A C 1
ATOM 2080 O O . ALA A 1 270 ? 34.403 -7.335 -1.313 1.00 47.22 270 ALA A O 1
ATOM 2081 N N . GLN A 1 271 ? 32.839 -7.534 -2.917 1.00 48.97 271 GLN A N 1
ATOM 2082 C CA . GLN A 1 271 ? 33.569 -8.402 -3.836 1.00 48.97 271 GLN A CA 1
ATOM 2083 C C . GLN A 1 271 ? 34.454 -7.649 -4.850 1.00 48.97 271 GLN A C 1
ATOM 2085 O O . GLN A 1 271 ? 35.351 -8.257 -5.430 1.00 48.97 271 GLN A O 1
ATOM 2090 N N . GLU A 1 272 ? 34.281 -6.334 -5.028 1.00 53.56 272 GLU A N 1
ATOM 2091 C CA . GLU A 1 272 ? 34.999 -5.546 -6.050 1.00 53.56 272 GLU A CA 1
ATOM 2092 C C . GLU A 1 272 ? 36.059 -4.580 -5.492 1.00 53.56 272 GLU A C 1
ATOM 2094 O O . GLU A 1 272 ? 36.797 -3.955 -6.258 1.00 53.56 272 GLU A O 1
ATOM 2099 N N . ALA A 1 273 ? 36.244 -4.533 -4.167 1.00 52.47 273 ALA A N 1
ATOM 2100 C CA . ALA A 1 273 ? 37.293 -3.740 -3.512 1.00 52.47 273 ALA A CA 1
ATOM 2101 C C . ALA A 1 273 ? 38.716 -3.941 -4.096 1.00 52.47 273 ALA A C 1
ATOM 2103 O O . ALA A 1 273 ? 39.469 -2.966 -4.200 1.00 52.47 273 ALA A O 1
ATOM 2104 N N . PRO A 1 274 ? 39.128 -5.149 -4.540 1.00 53.72 274 PRO A N 1
ATOM 2105 C CA . PRO A 1 274 ? 40.415 -5.305 -5.207 1.00 53.72 274 PRO A CA 1
ATOM 2106 C C . PRO A 1 274 ? 40.425 -4.708 -6.621 1.00 53.72 274 PRO A C 1
ATOM 2108 O O . PRO A 1 274 ? 41.432 -4.146 -7.035 1.00 53.72 274 PRO A O 1
ATOM 2111 N N . ALA A 1 275 ? 39.333 -4.787 -7.379 1.00 54.19 275 ALA A N 1
ATOM 2112 C CA . ALA A 1 275 ? 39.303 -4.284 -8.752 1.00 54.19 275 ALA A CA 1
ATOM 2113 C C . ALA A 1 275 ? 39.389 -2.748 -8.798 1.00 54.19 275 ALA A C 1
ATOM 2115 O O . ALA A 1 275 ? 40.169 -2.208 -9.584 1.00 54.19 275 ALA A O 1
ATOM 2116 N N . ALA A 1 276 ? 38.679 -2.059 -7.898 1.00 55.91 276 ALA A N 1
ATOM 2117 C CA . ALA A 1 276 ? 38.732 -0.602 -7.763 1.00 55.91 276 ALA A CA 1
ATOM 2118 C C . ALA A 1 276 ? 40.131 -0.109 -7.352 1.00 55.91 276 ALA A C 1
ATOM 2120 O O . ALA A 1 276 ? 40.701 0.773 -7.993 1.00 55.91 276 ALA A O 1
ATOM 2121 N N . SER A 1 277 ? 40.751 -0.758 -6.359 1.00 60.06 277 SER A N 1
ATOM 2122 C CA . SER A 1 277 ? 42.115 -0.418 -5.937 1.00 60.06 277 SER A CA 1
ATOM 2123 C C . SER A 1 277 ? 43.152 -0.654 -7.044 1.00 60.06 277 SER A C 1
ATOM 2125 O O . SER A 1 277 ? 44.099 0.120 -7.166 1.00 60.06 277 SER A O 1
ATOM 2127 N N . LEU A 1 278 ? 42.977 -1.684 -7.880 1.00 60.44 278 LEU A N 1
ATOM 2128 C CA . LEU A 1 278 ? 43.853 -1.913 -9.029 1.00 60.44 278 LEU A CA 1
ATOM 2129 C C . LEU A 1 278 ? 43.660 -0.840 -10.108 1.00 60.44 278 LEU A C 1
ATOM 2131 O O . LEU A 1 278 ? 44.642 -0.387 -10.696 1.00 60.44 278 LEU A O 1
ATOM 2135 N N . ALA A 1 279 ? 42.417 -0.421 -10.357 1.00 62.19 279 ALA A N 1
ATOM 2136 C CA . ALA A 1 279 ? 42.105 0.638 -11.309 1.00 62.19 279 ALA A CA 1
ATOM 2137 C C . ALA A 1 279 ? 42.751 1.973 -10.903 1.00 62.19 279 ALA A C 1
ATOM 2139 O O . ALA A 1 279 ? 43.384 2.612 -11.744 1.00 62.19 279 ALA A O 1
ATOM 2140 N N . ASP A 1 280 ? 42.707 2.341 -9.619 1.00 67.75 280 ASP A N 1
ATOM 2141 C CA . ASP A 1 280 ? 43.376 3.542 -9.100 1.00 67.75 280 ASP A CA 1
ATOM 2142 C C . ASP A 1 280 ? 44.902 3.486 -9.274 1.00 67.75 280 ASP A C 1
ATOM 2144 O O . ASP A 1 280 ? 45.523 4.463 -9.706 1.00 67.75 280 ASP A O 1
ATOM 2148 N N . ILE A 1 281 ? 45.520 2.326 -9.017 1.00 65.50 281 ILE A N 1
ATOM 2149 C CA . ILE A 1 281 ? 46.962 2.127 -9.235 1.00 65.50 281 ILE A CA 1
ATOM 2150 C C . ILE A 1 281 ? 47.307 2.257 -10.729 1.00 65.50 281 ILE A C 1
ATOM 2152 O O . ILE A 1 281 ? 48.312 2.878 -11.087 1.00 65.50 281 ILE A O 1
ATOM 2156 N N . ILE A 1 282 ? 46.463 1.727 -11.620 1.00 65.12 282 ILE A N 1
ATOM 2157 C CA . ILE A 1 282 ? 46.639 1.840 -13.076 1.00 65.12 282 ILE A CA 1
ATOM 2158 C C . ILE A 1 282 ? 46.502 3.297 -13.536 1.00 65.12 282 ILE A C 1
ATOM 2160 O O . ILE A 1 282 ? 47.311 3.756 -14.347 1.00 65.12 282 ILE A O 1
ATOM 2164 N N . VAL A 1 283 ? 45.532 4.048 -13.011 1.00 71.06 283 VAL A N 1
ATOM 2165 C CA . VAL A 1 283 ? 45.351 5.476 -13.321 1.00 71.06 283 VAL A CA 1
ATOM 2166 C C . VAL A 1 283 ? 46.550 6.295 -12.830 1.00 71.06 283 VAL A C 1
ATOM 2168 O O . VAL A 1 283 ? 47.091 7.107 -13.587 1.00 71.06 283 VAL A O 1
ATOM 2171 N N . ASN A 1 284 ? 47.052 6.037 -11.620 1.00 67.00 284 ASN A N 1
ATOM 2172 C CA . ASN A 1 284 ? 48.273 6.668 -11.106 1.00 67.00 284 ASN A CA 1
ATOM 2173 C C . ASN A 1 284 ? 49.511 6.330 -11.956 1.00 67.00 284 ASN A C 1
ATOM 2175 O O . ASN A 1 284 ? 50.317 7.208 -12.268 1.00 67.00 284 ASN A O 1
ATOM 2179 N N . ALA A 1 285 ? 49.647 5.085 -12.413 1.00 64.31 285 ALA A N 1
ATOM 2180 C CA . ALA A 1 285 ? 50.720 4.703 -13.328 1.00 64.31 285 ALA A CA 1
ATOM 2181 C C . ALA A 1 285 ? 50.617 5.431 -14.675 1.00 64.31 285 ALA A C 1
ATOM 2183 O O . ALA A 1 285 ? 51.614 5.949 -15.181 1.00 64.31 285 ALA A O 1
ATOM 2184 N N . CYS A 1 286 ? 49.412 5.534 -15.238 1.00 59.06 286 CYS A N 1
ATOM 2185 C CA . CYS A 1 286 ? 49.182 6.220 -16.507 1.00 59.06 286 CYS A CA 1
ATOM 2186 C C . CYS A 1 286 ? 49.449 7.729 -16.414 1.00 59.06 286 CYS A C 1
ATOM 2188 O O . CYS A 1 286 ? 50.027 8.298 -17.340 1.00 59.06 286 CYS A O 1
ATOM 2190 N N . THR A 1 287 ? 49.094 8.376 -15.301 1.00 70.12 287 THR A N 1
ATOM 2191 C CA . THR A 1 287 ? 49.363 9.809 -15.084 1.00 70.12 287 THR A CA 1
ATOM 2192 C C . THR A 1 287 ? 50.855 10.101 -14.919 1.00 70.12 287 THR A C 1
ATOM 2194 O O . THR A 1 287 ? 51.349 11.065 -15.502 1.00 70.12 287 THR A O 1
ATOM 2197 N N . ILE A 1 288 ? 51.606 9.239 -14.225 1.00 66.94 288 ILE A N 1
ATOM 2198 C CA . ILE A 1 288 ? 53.070 9.356 -14.113 1.00 66.94 288 ILE A CA 1
ATOM 2199 C C . ILE A 1 288 ? 53.749 9.103 -15.464 1.00 66.94 288 ILE A C 1
ATOM 2201 O O . ILE A 1 288 ? 54.670 9.821 -15.841 1.00 66.94 288 ILE A O 1
ATOM 2205 N N . ILE A 1 289 ? 53.291 8.122 -16.243 1.00 65.56 289 ILE A N 1
ATOM 2206 C CA . ILE A 1 289 ? 53.830 7.876 -17.590 1.00 65.56 289 ILE A CA 1
ATOM 2207 C C . ILE A 1 289 ? 53.524 9.057 -18.527 1.00 65.56 289 ILE A C 1
ATOM 2209 O O . ILE A 1 289 ? 54.373 9.433 -19.340 1.00 65.56 289 ILE A O 1
ATOM 2213 N N . ALA A 1 290 ? 52.349 9.680 -18.399 1.00 66.44 290 ALA A N 1
ATOM 2214 C CA . ALA A 1 290 ? 52.002 10.892 -19.136 1.00 66.44 290 ALA A CA 1
ATOM 2215 C C . ALA A 1 290 ? 52.895 12.081 -18.738 1.00 66.44 290 ALA A C 1
ATOM 2217 O O . ALA A 1 290 ? 53.411 12.759 -19.626 1.00 66.44 290 ALA A O 1
ATOM 2218 N N . SER A 1 291 ? 53.173 12.277 -17.442 1.00 66.38 291 SER A N 1
ATOM 2219 C CA . SER A 1 291 ? 54.083 13.337 -16.980 1.00 66.38 291 SER A CA 1
ATOM 2220 C C . SER A 1 291 ? 55.525 13.104 -17.439 1.00 66.38 291 SER A C 1
ATOM 2222 O O . SER A 1 291 ? 56.194 14.039 -17.866 1.00 66.38 291 SER A O 1
ATOM 2224 N N . VAL A 1 292 ? 55.992 11.847 -17.451 1.00 62.66 292 VAL A N 1
ATOM 2225 C CA . VAL A 1 292 ? 57.305 11.474 -18.011 1.00 62.66 292 VAL A CA 1
ATOM 2226 C C . VAL A 1 292 ? 57.394 11.838 -19.489 1.00 62.66 292 VAL A C 1
ATOM 2228 O O . VAL A 1 292 ? 58.455 12.266 -19.936 1.00 62.66 292 VAL A O 1
ATOM 2231 N N . LYS A 1 293 ? 56.305 11.662 -20.249 1.00 60.75 293 LYS A N 1
ATOM 2232 C CA . LYS A 1 293 ? 56.248 11.964 -21.685 1.00 60.75 293 LYS A CA 1
ATOM 2233 C C . LYS A 1 293 ? 56.339 13.467 -21.972 1.00 60.75 293 LYS A C 1
ATOM 2235 O O . LYS A 1 293 ? 56.900 13.842 -23.000 1.00 60.75 293 LYS A O 1
ATOM 2240 N N . GLU A 1 294 ? 55.819 14.305 -21.080 1.00 62.50 294 GLU A N 1
ATOM 2241 C CA . GLU A 1 294 ? 55.916 15.768 -21.171 1.00 62.50 294 GLU A CA 1
ATOM 2242 C C . GLU A 1 294 ? 57.295 16.292 -20.718 1.00 62.50 294 GLU A C 1
ATOM 2244 O O . GLU A 1 294 ? 57.833 17.212 -21.334 1.00 62.50 294 GLU A O 1
ATOM 2249 N N . ASP A 1 295 ? 57.926 15.640 -19.735 1.00 61.09 295 ASP A N 1
ATOM 2250 C CA . ASP A 1 295 ? 59.195 16.056 -19.110 1.00 61.09 295 ASP A CA 1
ATOM 2251 C C . ASP A 1 295 ? 60.483 15.549 -19.809 1.00 61.09 295 ASP A C 1
ATOM 2253 O O . ASP A 1 295 ? 61.588 15.759 -19.301 1.00 61.09 295 ASP A O 1
ATOM 2257 N N . ILE A 1 296 ? 60.394 14.903 -20.984 1.00 53.91 296 ILE A N 1
ATOM 2258 C CA . ILE A 1 296 ? 61.526 14.237 -21.686 1.00 53.91 296 ILE A CA 1
ATOM 2259 C C . ILE A 1 296 ? 62.741 15.164 -21.957 1.00 53.91 296 ILE A C 1
ATOM 2261 O O . ILE A 1 296 ? 63.842 14.680 -22.231 1.00 53.91 296 ILE A O 1
ATOM 2265 N N . LEU A 1 297 ? 62.600 16.488 -21.842 1.00 53.25 297 LEU A N 1
ATOM 2266 C CA . LEU A 1 297 ? 63.677 17.452 -22.094 1.00 53.25 297 LEU A CA 1
ATOM 2267 C C . LEU A 1 297 ? 64.546 17.820 -20.877 1.00 53.25 297 LEU A C 1
ATOM 2269 O O . LEU A 1 297 ? 65.592 18.433 -21.095 1.00 53.25 297 LEU A O 1
ATOM 2273 N N . ASP A 1 298 ? 64.202 17.426 -19.641 1.00 55.03 298 ASP A N 1
ATOM 2274 C CA . ASP A 1 298 ? 64.936 17.876 -18.446 1.00 55.03 298 ASP A CA 1
ATOM 2275 C C . ASP A 1 298 ? 65.467 16.723 -17.567 1.00 55.03 298 ASP A C 1
ATOM 2277 O O . ASP A 1 298 ? 64.748 16.040 -16.833 1.00 55.03 298 ASP A O 1
ATOM 2281 N N . LYS A 1 299 ? 66.789 16.506 -17.615 1.00 55.62 299 LYS A N 1
ATOM 2282 C CA . LYS A 1 299 ? 67.509 15.396 -16.945 1.00 55.62 299 LYS A CA 1
ATOM 2283 C C . LYS A 1 299 ? 67.392 15.400 -15.412 1.00 55.62 299 LYS A C 1
ATOM 2285 O O . LYS A 1 299 ? 67.777 14.428 -14.765 1.00 55.62 299 LYS A O 1
ATOM 2290 N N . ILE A 1 300 ? 66.905 16.495 -14.829 1.00 55.59 300 ILE A N 1
ATOM 2291 C CA . ILE A 1 300 ? 66.808 16.714 -13.380 1.00 55.59 300 ILE A CA 1
ATOM 2292 C C . ILE A 1 300 ? 65.607 15.958 -12.777 1.00 55.59 300 ILE A C 1
ATOM 2294 O O . ILE A 1 300 ? 65.686 15.499 -11.636 1.00 55.59 300 ILE A O 1
ATOM 2298 N N . ASN A 1 301 ? 64.538 15.719 -13.546 1.00 57.94 301 ASN A N 1
ATOM 2299 C CA . ASN A 1 301 ? 63.309 15.106 -13.025 1.00 57.94 301 ASN A CA 1
ATOM 2300 C C . ASN A 1 301 ? 63.300 13.568 -13.064 1.00 57.94 301 ASN A C 1
ATOM 2302 O O . ASN A 1 301 ? 62.395 12.947 -12.505 1.00 57.94 301 ASN A O 1
ATOM 2306 N N . SER A 1 302 ? 64.299 12.912 -13.662 1.00 59.53 302 SER A N 1
ATOM 2307 C CA . SER A 1 302 ? 64.320 11.445 -13.799 1.00 59.53 302 SER A CA 1
ATOM 2308 C C . SER A 1 302 ? 64.309 10.710 -12.449 1.00 59.53 302 SER A C 1
ATOM 2310 O O . SER A 1 302 ? 63.644 9.689 -12.315 1.00 59.53 302 SER A O 1
ATOM 2312 N N . SER A 1 303 ? 64.972 11.254 -11.422 1.00 62.44 303 SER A N 1
ATOM 2313 C CA . SER A 1 303 ? 65.002 10.662 -10.070 1.00 62.44 303 SER A CA 1
ATOM 2314 C C . SER A 1 303 ? 63.621 10.653 -9.392 1.00 62.44 303 SER A C 1
ATOM 2316 O O . SER A 1 303 ? 63.243 9.688 -8.723 1.00 62.44 303 SER A O 1
ATOM 2318 N N . ARG A 1 304 ? 62.824 11.706 -9.619 1.00 68.38 304 ARG A N 1
ATOM 2319 C CA . ARG A 1 304 ? 61.462 11.832 -9.083 1.00 68.38 304 ARG A CA 1
ATOM 2320 C C . ARG A 1 304 ? 60.512 10.830 -9.736 1.00 68.38 304 ARG A C 1
ATOM 2322 O O . ARG A 1 304 ? 59.754 10.174 -9.032 1.00 68.38 304 ARG A O 1
ATOM 2329 N N . HIS A 1 305 ? 60.605 10.670 -11.055 1.00 62.91 305 HIS A N 1
ATOM 2330 C CA . HIS A 1 305 ? 59.806 9.696 -11.798 1.00 62.91 305 HIS A CA 1
ATOM 2331 C C . HIS A 1 305 ? 60.155 8.251 -11.422 1.00 62.91 305 HIS A C 1
ATOM 2333 O O . HIS A 1 305 ? 59.256 7.443 -11.220 1.00 62.91 305 HIS A O 1
ATOM 2339 N N . VAL A 1 306 ? 61.443 7.939 -11.237 1.00 64.25 306 VAL A N 1
ATOM 2340 C CA . VAL A 1 306 ? 61.881 6.619 -10.750 1.00 64.25 306 VAL A CA 1
ATOM 2341 C C . VAL A 1 306 ? 61.343 6.341 -9.344 1.00 64.25 306 VAL A C 1
ATOM 2343 O O . VAL A 1 306 ? 60.838 5.254 -9.091 1.00 64.25 306 VAL A O 1
ATOM 2346 N N . SER A 1 307 ? 61.381 7.327 -8.445 1.00 69.50 307 SER A N 1
ATOM 2347 C CA . SER A 1 307 ? 60.832 7.175 -7.089 1.00 69.50 307 SER A CA 1
ATOM 2348 C C . SER A 1 307 ? 59.310 6.976 -7.095 1.00 69.50 307 SER A C 1
ATOM 2350 O O . SER A 1 307 ? 58.793 6.173 -6.325 1.00 69.50 307 SER A O 1
ATOM 2352 N N . ALA A 1 308 ? 58.593 7.662 -7.990 1.00 68.31 308 ALA A N 1
ATOM 2353 C CA . ALA A 1 308 ? 57.147 7.517 -8.146 1.00 68.31 308 ALA A CA 1
ATOM 2354 C C . ALA A 1 308 ? 56.753 6.145 -8.726 1.00 68.31 308 ALA A C 1
ATOM 2356 O O . ALA A 1 308 ? 55.820 5.517 -8.235 1.00 68.31 308 ALA A O 1
ATOM 2357 N N . LEU A 1 309 ? 57.507 5.636 -9.707 1.00 64.50 309 LEU A N 1
ATOM 2358 C CA . LEU A 1 309 ? 57.312 4.286 -10.251 1.00 64.50 309 LEU A CA 1
ATOM 2359 C C . LEU A 1 309 ? 57.606 3.193 -9.214 1.00 64.50 309 LEU A C 1
ATOM 2361 O O . LEU A 1 309 ? 56.893 2.196 -9.164 1.00 64.50 309 LEU A O 1
ATOM 2365 N N . LEU A 1 310 ? 58.610 3.391 -8.353 1.00 65.25 310 LEU A N 1
ATOM 2366 C CA . LEU A 1 310 ? 58.885 2.478 -7.237 1.00 65.25 310 LEU A CA 1
ATOM 2367 C C . LEU A 1 310 ? 57.765 2.494 -6.185 1.00 65.25 310 LEU A C 1
ATOM 2369 O O . LEU A 1 310 ? 57.465 1.454 -5.610 1.00 65.25 310 LEU A O 1
ATOM 2373 N N . SER A 1 311 ? 57.116 3.643 -5.961 1.00 69.62 311 SER A N 1
ATOM 2374 C CA . SER A 1 311 ? 55.934 3.733 -5.090 1.00 69.62 311 SER A CA 1
ATOM 2375 C C . SER A 1 311 ? 54.766 2.915 -5.648 1.00 69.62 311 SER A C 1
ATOM 2377 O O . SER A 1 311 ? 54.152 2.145 -4.911 1.00 69.62 311 SER A O 1
ATOM 2379 N N . ILE A 1 312 ? 54.513 3.003 -6.959 1.00 67.62 312 ILE A N 1
ATOM 2380 C CA . ILE A 1 312 ? 53.492 2.189 -7.638 1.00 67.62 312 ILE A CA 1
ATOM 2381 C C . ILE A 1 312 ? 53.801 0.695 -7.502 1.00 67.62 312 ILE A C 1
ATOM 2383 O O . ILE A 1 312 ? 52.904 -0.082 -7.194 1.00 67.62 312 ILE A O 1
ATOM 2387 N N . ASP A 1 313 ? 55.059 0.284 -7.688 1.00 60.47 313 ASP A N 1
ATOM 2388 C CA . ASP A 1 313 ? 55.473 -1.119 -7.534 1.00 60.47 313 ASP A CA 1
ATOM 2389 C C . ASP A 1 313 ? 55.187 -1.637 -6.112 1.00 60.47 313 ASP A C 1
ATOM 2391 O O . ASP A 1 313 ? 54.641 -2.727 -5.924 1.00 60.47 313 ASP A O 1
ATOM 2395 N N . THR A 1 314 ? 55.449 -0.809 -5.093 1.00 67.06 314 THR A N 1
ATOM 2396 C CA . THR A 1 314 ? 55.117 -1.154 -3.704 1.00 67.06 314 THR A CA 1
ATOM 2397 C C . THR A 1 314 ? 53.614 -1.205 -3.432 1.00 67.06 314 THR A C 1
ATOM 2399 O O . THR A 1 314 ? 53.167 -2.076 -2.682 1.00 67.06 314 THR A O 1
ATOM 2402 N N . GLU A 1 315 ? 52.824 -0.321 -4.045 1.00 63.81 315 GLU A N 1
ATOM 2403 C CA . GLU A 1 315 ? 51.360 -0.329 -3.947 1.00 63.81 315 GLU A CA 1
ATOM 2404 C C . GLU A 1 315 ? 50.764 -1.566 -4.630 1.00 63.81 315 GLU A C 1
ATOM 2406 O O . GLU A 1 315 ? 49.883 -2.211 -4.063 1.00 63.81 315 GLU A O 1
ATOM 2411 N N . LEU A 1 316 ? 51.310 -1.972 -5.781 1.00 60.28 316 LEU A N 1
ATOM 2412 C CA . LEU A 1 316 ? 50.891 -3.161 -6.525 1.00 60.28 316 LEU A CA 1
ATOM 2413 C C . LEU A 1 316 ? 51.192 -4.460 -5.753 1.00 60.28 316 LEU A C 1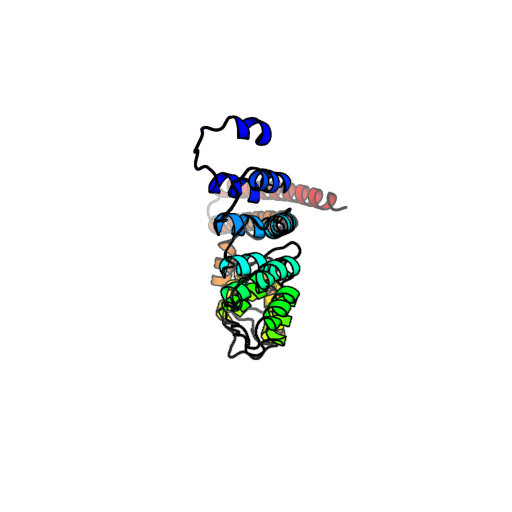
ATOM 2415 O O . LEU A 1 316 ? 50.371 -5.379 -5.724 1.00 60.28 316 LEU A O 1
ATOM 2419 N N . GLU A 1 317 ? 52.338 -4.539 -5.067 1.00 67.56 317 GLU A N 1
ATOM 2420 C CA . GLU A 1 317 ? 52.666 -5.666 -4.180 1.00 67.56 317 GLU A CA 1
ATOM 2421 C C . GLU A 1 317 ? 51.795 -5.696 -2.910 1.00 67.56 317 GLU A C 1
ATOM 2423 O O . GLU A 1 317 ? 51.424 -6.774 -2.430 1.00 67.56 317 GLU A O 1
ATOM 2428 N N . CYS A 1 318 ? 51.410 -4.534 -2.370 1.00 65.12 318 CYS A N 1
ATOM 2429 C CA . CYS A 1 318 ? 50.445 -4.460 -1.267 1.00 65.12 318 CYS A CA 1
ATOM 2430 C C . CYS A 1 318 ? 49.048 -4.904 -1.713 1.00 65.12 318 CYS A C 1
ATOM 2432 O O . CYS A 1 318 ? 48.411 -5.711 -1.029 1.00 65.12 318 CYS A O 1
ATOM 2434 N N . TRP A 1 319 ? 48.614 -4.451 -2.888 1.00 70.00 319 TRP A N 1
ATOM 2435 C CA . TRP A 1 319 ? 47.362 -4.858 -3.511 1.00 70.00 319 TRP A CA 1
ATOM 2436 C C . TRP A 1 319 ? 47.300 -6.371 -3.735 1.00 70.00 319 TRP A C 1
ATOM 2438 O O . TRP A 1 319 ? 46.353 -7.030 -3.313 1.00 70.00 319 TRP A O 1
ATOM 2448 N N . LYS A 1 320 ? 48.354 -6.959 -4.309 1.00 63.97 320 LYS A N 1
ATOM 2449 C CA . LYS A 1 320 ? 48.451 -8.403 -4.556 1.00 63.97 320 LYS A CA 1
ATOM 2450 C C . LYS A 1 320 ? 48.310 -9.227 -3.274 1.00 63.97 320 LYS A C 1
ATOM 2452 O O . LYS A 1 320 ? 47.647 -10.262 -3.277 1.00 63.97 320 LYS A O 1
ATOM 2457 N N . LYS A 1 321 ? 48.901 -8.776 -2.161 1.00 68.19 321 LYS A N 1
ATOM 2458 C CA . LYS A 1 321 ? 48.735 -9.424 -0.846 1.00 68.19 321 LYS A CA 1
ATOM 2459 C C . LYS A 1 321 ? 47.305 -9.308 -0.326 1.00 68.19 321 LYS A C 1
ATOM 2461 O O . LYS A 1 321 ? 46.779 -10.283 0.200 1.00 68.19 321 LYS A O 1
ATOM 2466 N N . PHE A 1 322 ? 46.684 -8.143 -0.486 1.00 61.16 322 PHE A N 1
ATOM 2467 C CA . PHE A 1 322 ? 45.299 -7.899 -0.086 1.00 61.16 322 PHE A CA 1
ATOM 2468 C C . PHE A 1 322 ? 44.297 -8.737 -0.905 1.00 61.16 322 PHE A C 1
ATOM 2470 O O . PHE A 1 322 ? 43.396 -9.353 -0.336 1.00 61.16 322 PHE A O 1
ATOM 2477 N N . PHE A 1 323 ? 44.509 -8.864 -2.218 1.00 63.50 323 PHE A N 1
ATOM 2478 C CA . PHE A 1 323 ? 43.730 -9.731 -3.110 1.00 63.50 323 PHE A CA 1
ATOM 2479 C C . PHE A 1 323 ? 43.831 -11.218 -2.723 1.00 63.50 323 PHE A C 1
ATOM 2481 O O . PHE A 1 323 ? 42.836 -11.933 -2.652 1.00 63.50 323 PHE A O 1
ATOM 2488 N N . LEU A 1 324 ? 45.034 -11.699 -2.396 1.00 62.78 324 LEU A N 1
ATOM 2489 C CA . LEU A 1 324 ? 45.228 -13.087 -1.956 1.00 62.78 324 LEU A CA 1
ATOM 2490 C C . LEU A 1 324 ? 44.607 -13.379 -0.577 1.00 62.78 324 LEU A C 1
ATOM 2492 O O . LEU A 1 324 ? 44.239 -14.520 -0.302 1.00 62.78 324 LEU A O 1
ATOM 2496 N N . LEU A 1 325 ? 44.504 -12.376 0.299 1.00 60.44 325 LEU A N 1
ATOM 2497 C CA . LEU A 1 325 ? 43.861 -12.504 1.612 1.00 60.44 325 LEU A CA 1
ATOM 2498 C C . LEU A 1 325 ? 42.333 -12.562 1.502 1.00 60.44 325 LEU A C 1
ATOM 2500 O O . LEU A 1 325 ? 41.717 -13.368 2.191 1.00 60.44 325 LEU A O 1
ATOM 2504 N N . THR A 1 326 ? 41.745 -11.753 0.620 1.00 58.59 326 THR A N 1
ATOM 2505 C CA . THR A 1 326 ? 40.291 -11.695 0.384 1.00 58.59 326 THR A CA 1
ATOM 2506 C C . THR A 1 326 ? 39.756 -12.959 -0.299 1.00 58.59 326 THR A C 1
ATOM 2508 O O . THR A 1 326 ? 38.707 -13.464 0.089 1.00 58.59 326 THR A O 1
ATOM 2511 N N . MET A 1 327 ? 40.527 -13.565 -1.209 1.00 54.47 327 MET A N 1
ATOM 2512 C CA . MET A 1 327 ? 40.194 -14.860 -1.831 1.00 54.47 327 MET A CA 1
ATOM 2513 C C . MET A 1 327 ? 40.226 -16.060 -0.861 1.00 54.47 327 MET A C 1
ATOM 2515 O O . MET A 1 327 ? 39.569 -17.066 -1.108 1.00 54.47 327 MET A O 1
ATOM 2519 N N . ASN A 1 328 ? 40.990 -15.988 0.237 1.00 50.03 328 ASN A N 1
ATOM 2520 C CA . ASN A 1 328 ? 41.123 -17.086 1.210 1.00 50.03 328 ASN A CA 1
ATOM 2521 C C . ASN A 1 328 ? 40.052 -17.073 2.316 1.00 50.03 328 ASN A C 1
ATOM 2523 O O . ASN A 1 328 ? 39.988 -18.011 3.105 1.00 50.03 328 ASN A O 1
ATOM 2527 N N . THR A 1 329 ? 39.237 -16.020 2.403 1.00 46.75 329 THR A N 1
ATOM 2528 C CA . THR A 1 329 ? 38.124 -15.906 3.361 1.00 46.75 329 THR A CA 1
ATOM 2529 C C . THR A 1 329 ? 36.777 -16.391 2.808 1.00 46.75 329 THR A C 1
ATOM 2531 O O . THR A 1 329 ? 35.816 -16.457 3.568 1.00 46.75 329 THR A O 1
ATOM 2534 N N . GLU A 1 330 ? 36.703 -16.751 1.520 1.00 43.88 330 GLU A N 1
ATOM 2535 C CA . GLU A 1 330 ? 35.490 -17.236 0.830 1.00 43.88 330 GLU A CA 1
ATOM 2536 C C . GLU A 1 330 ? 35.468 -18.770 0.581 1.00 43.88 330 GLU A C 1
ATOM 2538 O O . GLU A 1 330 ? 34.690 -19.252 -0.243 1.00 43.88 330 GLU A O 1
ATOM 2543 N N . LEU A 1 331 ? 36.288 -19.554 1.297 1.00 39.25 331 LEU A N 1
ATOM 2544 C CA . LEU A 1 331 ? 36.307 -21.034 1.284 1.00 39.25 331 LEU A CA 1
ATOM 2545 C C . LEU A 1 331 ? 35.995 -21.612 2.669 1.00 39.25 331 LEU A C 1
ATOM 2547 O O . LEU A 1 331 ? 35.235 -22.605 2.730 1.00 39.25 331 LEU A O 1
#

InterPro domains:
  IPR055530 Repeat of unknown function DUF7104 [PF23397] (98-120)

Foldseek 3Di:
DCVVCVVVDDPPPPCLQVQLLVCLQDLDLVSNLVSVVPDDQAAEHDVSSLLSLLLRQRCSLVNLCSQVVRPRYDYAQDPSSLLSLLQHQPPSVSSNVSSCVPHPDQDDAAPSSLLSLLLHDHHSLVSNVSVCVSDPDDYDQEPSSLLSNLVDLVSNVSCCVVPVPRDDDQVSCLSCLQPLSSNVVSVVHDDPDYPVVVSLLSLLVHADCSLSSLVVCVVVVVDDQAPVSLLSNLLYDSNNVSSCVVPVPRDDDPSSVVNVVVRVDPPPDVVCVLVVLVVVLVVQVVVLVVVCVVCVPDPPCPVVSVVSVVVSVVSVVVSVVVVVVVVVVVD

Organism: NCBI:txid1034304

Sequence (331 aa):
MLKLLWPLREPGASIIEDVLTSAAKSTSPILLKFLIDELGPSIQLAETVMKSIIGNWECGLSMMKTVLGDPRVIFEVSEPLISIAASTTQAPLEMLDLLVNNSETKVHITEEIVCAAAGNINHPSSVLDYLSHLEARPFPVTEEVVMRAIRDPKTLEILFEKFPNAPITDRVFLGACSYADQMHLLLDKPHGGLPIEKMVEKLSNNYLDSCVALDLLFERNLLTVNEQLVETQAASYGPLNTLLNRSPDAPITEKAVLQAAKDPRNDETAQEAPAASLADIIVNACTIIASVKEDILDKINSSRHVSALLSIDTELECWKKFFLLTMNTEL

pLDDT: mean 80.63, std 13.34, range [39.25, 97.0]